Protein AF-A0A3B9BEJ1-F1 (afdb_monomer)

Foldseek 3Di:
DDDDDDDPDPPPVVVVVVVVVVVVVVVVVVVVLVVLLVQLLQLQLQVPVPPVVCSVVSSVVSNCLSVVLVVLVVCCVVCVPPDDPVVNVVSVVSSVVSVVSSVNSNVSSVVVVVVVVVVVVVVVVVVVVVVVVVVVVVVVVVVVVVVVVVVVVVVVVVVVVVVVVVVVVVVVVVVVVVVVVVVVVVVVVVVVVVVVVVVVVVVVVVVVVVVVVVVVVVVVVVVVVVVVVVVVVVVVVVVVVVVVVVVVVVVLVVVVVVVVVVVVVPDDDDDDDDPPVVVVVVSVD

Structure (mmCIF, N/CA/C/O backbone):
data_AF-A0A3B9BEJ1-F1
#
_entry.id   AF-A0A3B9BEJ1-F1
#
loop_
_atom_site.group_PDB
_atom_site.id
_atom_site.type_symbol
_atom_site.label_atom_id
_atom_site.label_alt_id
_atom_site.label_comp_id
_atom_site.label_asym_id
_atom_site.label_entity_id
_atom_site.label_seq_id
_atom_site.pdbx_PDB_ins_code
_atom_site.Cartn_x
_atom_site.Cartn_y
_atom_site.Cartn_z
_atom_site.occupancy
_atom_site.B_iso_or_equiv
_atom_site.auth_seq_id
_atom_site.auth_comp_id
_atom_site.auth_asym_id
_atom_site.auth_atom_id
_atom_site.pdbx_PDB_model_num
ATOM 1 N N . MET A 1 1 ? -35.346 -48.823 94.070 1.00 36.66 1 MET A N 1
ATOM 2 C CA . MET A 1 1 ? -34.184 -49.526 93.478 1.00 36.66 1 MET A CA 1
ATOM 3 C C . MET A 1 1 ? -33.700 -48.660 92.325 1.00 36.66 1 MET A C 1
ATOM 5 O O . MET A 1 1 ? -34.490 -48.422 91.430 1.00 36.66 1 MET A O 1
ATOM 9 N N . GLY A 1 2 ? -32.628 -47.884 92.501 1.00 37.19 2 GLY A N 1
ATOM 10 C CA . GLY A 1 2 ? -31.241 -48.281 92.179 1.00 37.19 2 GLY A CA 1
ATOM 11 C C . GLY A 1 2 ? -30.901 -47.691 90.799 1.00 37.19 2 GLY A C 1
ATOM 12 O O . GLY A 1 2 ? -31.477 -48.135 89.820 1.00 37.19 2 GLY A O 1
ATOM 13 N N . ILE A 1 3 ? -30.345 -46.477 90.710 1.00 42.72 3 ILE A N 1
ATOM 14 C CA . ILE A 1 3 ? -28.910 -46.107 90.659 1.00 42.72 3 ILE A CA 1
ATOM 15 C C . ILE A 1 3 ? -28.113 -46.826 89.554 1.00 42.72 3 ILE A C 1
ATOM 17 O O . ILE A 1 3 ? -28.031 -48.049 89.554 1.00 42.72 3 ILE A O 1
ATOM 21 N N . SER A 1 4 ? -27.406 -45.993 88.771 1.00 41.88 4 SER A N 1
ATOM 22 C CA . SER A 1 4 ? -26.190 -46.273 87.983 1.00 41.88 4 SER A CA 1
ATOM 23 C C . SER A 1 4 ? -26.364 -47.026 86.664 1.00 41.88 4 SER A C 1
ATOM 25 O O . SER A 1 4 ? -27.114 -47.981 86.579 1.00 41.88 4 SER A O 1
ATOM 27 N N . SER A 1 5 ? -25.651 -46.724 85.581 1.00 47.12 5 SER A N 1
ATOM 28 C CA . SER A 1 5 ? -24.617 -45.728 85.257 1.00 47.12 5 SER A CA 1
ATOM 29 C C . SER A 1 5 ? -24.177 -46.016 83.812 1.00 47.12 5 SER A C 1
ATOM 31 O O . SER A 1 5 ? -24.479 -47.089 83.297 1.00 47.12 5 SER A O 1
ATOM 33 N N . CYS A 1 6 ? -23.359 -45.125 83.244 1.00 47.72 6 CYS A N 1
ATOM 34 C CA . CYS A 1 6 ? -22.548 -45.301 82.031 1.00 47.72 6 CYS A CA 1
ATOM 35 C C . CYS A 1 6 ? -23.165 -44.720 80.751 1.00 47.72 6 CYS A C 1
ATOM 37 O O . CYS A 1 6 ? -23.976 -45.367 80.104 1.00 47.72 6 CYS A O 1
ATOM 39 N N . PHE A 1 7 ? -22.751 -43.498 80.390 1.00 45.69 7 PHE A N 1
ATOM 40 C CA . PHE A 1 7 ? -22.209 -43.204 79.053 1.00 45.69 7 PHE A CA 1
ATOM 41 C C . PHE A 1 7 ? -21.628 -41.769 79.003 1.00 45.69 7 PHE A C 1
ATOM 43 O O . PHE A 1 7 ? -22.336 -40.830 78.637 1.00 45.69 7 PHE A O 1
ATOM 50 N N . PRO A 1 8 ? -20.352 -41.549 79.385 1.00 47.78 8 PRO A N 1
ATOM 51 C CA . PRO A 1 8 ? -19.706 -40.237 79.300 1.00 47.78 8 PRO A CA 1
ATOM 52 C C . PRO A 1 8 ? -18.997 -39.974 77.953 1.00 47.78 8 PRO A C 1
ATOM 54 O O . PRO A 1 8 ? -18.261 -39.002 77.849 1.00 47.78 8 PRO A O 1
ATOM 57 N N . GLU A 1 9 ? -19.209 -40.790 76.911 1.00 51.53 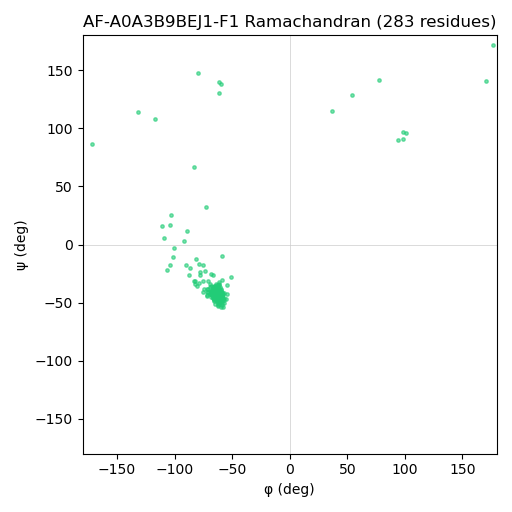9 GLU A N 1
ATOM 58 C CA . GLU A 1 9 ? -18.522 -40.623 75.610 1.00 51.53 9 GLU A CA 1
ATOM 59 C C . GLU A 1 9 ? -19.381 -40.012 74.488 1.00 51.53 9 GLU A C 1
ATOM 61 O O . GLU A 1 9 ? -18.839 -39.465 73.531 1.00 51.53 9 GLU A O 1
ATOM 66 N N . TYR A 1 10 ? -20.715 -40.004 74.599 1.00 47.38 10 TYR A N 1
ATOM 67 C CA . TYR A 1 10 ? -21.587 -39.459 73.538 1.00 47.38 10 TYR A CA 1
ATOM 68 C C . TYR A 1 10 ? -21.746 -37.928 73.560 1.00 47.38 10 TYR A C 1
ATOM 70 O O . TYR A 1 10 ? -22.264 -37.349 72.603 1.00 47.38 10 TYR A O 1
ATOM 78 N N . LEU A 1 11 ? -21.325 -37.256 74.637 1.00 48.69 11 LEU A N 1
ATOM 79 C CA . LEU A 1 11 ? -21.555 -35.817 74.810 1.00 48.69 11 LEU A CA 1
ATOM 80 C C . LEU A 1 11 ? -20.523 -34.952 74.063 1.00 48.69 11 LEU A C 1
ATOM 82 O O . LEU A 1 11 ? -20.867 -33.888 73.556 1.00 48.69 11 LEU A O 1
ATOM 86 N N . ILE A 1 12 ? -19.284 -35.435 73.925 1.00 50.25 12 ILE A N 1
ATOM 87 C CA . ILE A 1 12 ? -18.161 -34.637 73.402 1.00 50.25 12 ILE A CA 1
ATOM 88 C C . ILE A 1 12 ? -18.206 -34.524 71.865 1.00 50.25 12 ILE A C 1
ATOM 90 O O . ILE A 1 12 ? -17.901 -33.472 71.307 1.00 50.25 12 ILE A O 1
ATOM 94 N N . MET A 1 13 ? -18.685 -35.552 71.153 1.00 41.75 13 MET A N 1
ATOM 95 C CA . MET A 1 13 ? -18.841 -35.509 69.686 1.00 41.75 13 MET A CA 1
ATOM 96 C C . MET A 1 13 ? -20.024 -34.639 69.216 1.00 41.75 13 MET A C 1
ATOM 98 O O . MET A 1 13 ? -20.023 -34.152 68.084 1.00 41.75 13 MET A O 1
ATOM 102 N N . LYS A 1 14 ? -21.032 -34.405 70.070 1.00 46.91 14 LYS A N 1
ATOM 103 C CA . LYS A 1 14 ? -22.234 -33.634 69.703 1.00 46.91 14 LYS A CA 1
ATOM 104 C C . LYS A 1 14 ? -22.024 -32.119 69.813 1.00 46.91 14 LYS A C 1
ATOM 106 O O . LYS A 1 14 ? -22.591 -31.376 69.015 1.00 46.91 14 LYS A O 1
ATOM 111 N N . GLU A 1 15 ? -21.177 -31.661 70.736 1.00 51.34 15 GLU A N 1
ATOM 112 C CA . GLU A 1 15 ? -20.804 -30.242 70.845 1.00 51.34 15 GLU A CA 1
ATOM 113 C C . GLU A 1 15 ? -19.903 -29.786 69.690 1.00 51.34 15 GLU A C 1
ATOM 115 O O . GLU A 1 15 ? -20.135 -28.721 69.117 1.00 51.34 15 GLU A O 1
ATOM 120 N N . VAL A 1 16 ? -18.928 -30.602 69.269 1.00 53.53 16 VAL A N 1
ATOM 121 C CA . VAL A 1 16 ? -18.013 -30.235 68.171 1.00 53.53 16 VAL A CA 1
ATOM 122 C C . VAL A 1 16 ? -18.744 -30.173 66.820 1.00 53.53 16 VAL A C 1
ATOM 124 O O . VAL A 1 16 ? -18.543 -29.226 66.058 1.00 53.53 16 VAL A O 1
ATOM 127 N N . GLY A 1 17 ? -19.660 -31.110 66.541 1.00 54.00 17 GLY A N 1
ATOM 128 C CA . GLY A 1 17 ? -20.463 -31.105 65.308 1.00 54.00 17 GLY A CA 1
ATOM 129 C C . GLY A 1 17 ? -21.486 -29.961 65.224 1.00 54.00 17 GLY A C 1
ATOM 130 O O . GLY A 1 17 ? -21.687 -29.386 64.154 1.00 54.00 17 GLY A O 1
ATOM 131 N N . MET A 1 18 ? -22.097 -29.576 66.350 1.00 57.94 18 MET A N 1
ATOM 132 C CA . MET A 1 18 ? -23.098 -28.499 66.407 1.00 57.94 18 MET A CA 1
ATOM 133 C C . MET A 1 18 ? -22.467 -27.100 66.298 1.00 57.94 18 MET A C 1
ATOM 135 O O . MET A 1 18 ? -23.050 -26.197 65.687 1.00 57.94 18 MET A O 1
ATOM 139 N N . ASN A 1 19 ? -21.238 -26.946 66.801 1.00 68.88 19 ASN A N 1
ATOM 140 C CA . ASN A 1 19 ? -20.444 -25.727 66.654 1.00 68.88 19 ASN A CA 1
ATOM 141 C C . ASN A 1 19 ? -19.877 -25.576 65.236 1.00 68.88 19 ASN A C 1
ATOM 143 O O . ASN A 1 19 ? -19.902 -24.473 64.695 1.00 68.88 19 ASN A O 1
ATOM 147 N N . LEU A 1 20 ? -19.440 -26.669 64.596 1.00 78.75 20 LEU A N 1
ATOM 148 C CA . LEU A 1 20 ? -18.936 -26.633 63.220 1.00 78.75 20 LEU A CA 1
ATOM 149 C C . LEU A 1 20 ? -20.040 -26.287 62.209 1.00 78.75 20 LEU A C 1
ATOM 151 O O . LEU A 1 20 ? -19.826 -25.460 61.325 1.00 78.75 20 LEU A O 1
ATOM 155 N N . PHE A 1 21 ? -21.237 -26.860 62.370 1.00 82.44 21 PHE A N 1
ATOM 156 C CA . PHE A 1 21 ? -22.385 -26.544 61.517 1.00 82.44 21 PHE A CA 1
ATOM 157 C C . PHE A 1 21 ? -22.843 -25.087 61.684 1.00 82.44 21 PHE A C 1
ATOM 159 O O . PHE A 1 21 ? -23.031 -24.374 60.697 1.00 82.44 21 PHE A O 1
ATOM 166 N N . SER A 1 22 ? -22.939 -24.607 62.928 1.00 82.50 22 SER A N 1
ATOM 167 C CA . SER A 1 22 ? -23.282 -23.206 63.213 1.00 82.50 22 SER A CA 1
ATOM 168 C C . SER A 1 22 ? -22.217 -22.233 62.686 1.00 82.50 22 SER A C 1
ATOM 170 O O . SER A 1 22 ? -22.556 -21.173 62.159 1.00 82.50 22 SER A O 1
ATOM 172 N N . LEU A 1 23 ? -20.935 -22.610 62.757 1.00 84.94 23 LEU A N 1
ATOM 173 C CA . LEU A 1 23 ? -19.824 -21.841 62.195 1.00 84.94 23 LEU A CA 1
ATOM 174 C C . LEU A 1 23 ? -19.868 -21.817 60.663 1.00 84.94 23 LEU A C 1
ATOM 176 O O . LEU A 1 23 ? -19.679 -20.752 60.084 1.00 84.94 23 LEU A O 1
ATOM 180 N N . MET A 1 24 ? -20.180 -22.935 59.996 1.00 87.50 24 MET A N 1
ATOM 181 C CA . MET A 1 24 ? -20.354 -22.969 58.536 1.00 87.50 24 MET A CA 1
ATOM 182 C C . MET A 1 24 ? -21.518 -22.092 58.070 1.00 87.50 24 MET A C 1
ATOM 184 O O . MET A 1 24 ? -21.379 -21.383 57.071 1.00 87.50 24 MET A O 1
ATOM 188 N N . ILE A 1 25 ? -22.645 -22.094 58.789 1.00 88.25 25 ILE A N 1
ATOM 189 C CA . ILE A 1 25 ? -23.786 -21.219 58.478 1.00 88.25 25 ILE A CA 1
ATOM 190 C C . ILE A 1 25 ? -23.397 -19.751 58.668 1.00 88.25 25 ILE A C 1
ATOM 192 O O . ILE A 1 25 ? -23.641 -18.936 57.779 1.00 88.25 25 ILE A O 1
ATOM 196 N N . GLY A 1 26 ? -22.752 -19.417 59.790 1.00 85.81 26 GLY A N 1
ATOM 197 C CA . GLY A 1 26 ? -22.279 -18.059 60.062 1.00 85.81 26 GLY A CA 1
ATOM 198 C C . GLY A 1 26 ? -21.270 -17.571 59.021 1.00 85.81 26 GLY A C 1
ATOM 199 O O . GLY A 1 26 ? -21.400 -16.459 58.512 1.00 85.81 26 GLY A O 1
ATOM 200 N N . ALA A 1 27 ? -20.312 -18.419 58.641 1.00 88.44 27 ALA A N 1
ATOM 201 C CA . ALA A 1 27 ? -19.325 -18.119 57.610 1.00 88.44 27 ALA A CA 1
ATOM 202 C C . ALA A 1 27 ? -19.971 -17.937 56.228 1.00 88.44 27 ALA A C 1
ATOM 204 O O . ALA A 1 27 ? -19.641 -16.987 55.523 1.00 88.44 27 ALA A O 1
ATOM 205 N N . SER A 1 28 ? -20.935 -18.788 55.862 1.00 90.12 28 SER A N 1
ATOM 206 C CA . SER A 1 28 ? -21.666 -18.676 54.591 1.00 90.12 28 SER A CA 1
ATOM 207 C C . SER A 1 28 ? -22.497 -17.393 54.530 1.00 90.12 28 SER A C 1
ATOM 209 O O . SER A 1 28 ? -22.466 -16.679 53.530 1.00 90.12 28 SER A O 1
ATOM 211 N N . ALA A 1 29 ? -23.193 -17.053 55.619 1.00 89.38 29 ALA A N 1
ATOM 212 C CA . ALA A 1 29 ? -23.962 -15.816 55.719 1.00 89.38 29 ALA A CA 1
ATOM 213 C C . ALA A 1 29 ? -23.058 -14.574 55.650 1.00 89.38 29 ALA A C 1
ATOM 215 O O . ALA A 1 29 ? -23.380 -13.624 54.936 1.00 89.38 29 ALA A O 1
ATOM 216 N N . LEU A 1 30 ? -21.906 -14.594 56.334 1.00 87.88 30 LEU A N 1
ATOM 217 C CA . LEU A 1 30 ? -20.917 -13.517 56.274 1.00 87.88 30 LEU A CA 1
ATOM 218 C C . LEU A 1 30 ? -20.321 -13.375 54.869 1.00 87.88 30 LEU A C 1
ATOM 220 O O . LEU A 1 30 ? -20.127 -12.254 54.410 1.00 87.88 30 LEU A O 1
ATOM 224 N N . PHE A 1 31 ? -20.068 -14.485 54.174 1.00 93.00 31 PHE A N 1
ATOM 225 C CA . PHE A 1 31 ? -19.545 -14.467 52.810 1.00 93.00 31 PHE A CA 1
ATOM 226 C C . PHE A 1 31 ? -20.554 -13.863 51.828 1.00 93.00 31 PHE A C 1
ATOM 228 O O . PHE A 1 31 ? -20.215 -12.935 51.098 1.00 93.00 31 PHE A O 1
ATOM 235 N N . ILE A 1 32 ? -21.815 -14.308 51.870 1.00 91.25 32 ILE A N 1
ATOM 236 C CA . ILE A 1 32 ? -22.893 -13.756 51.031 1.00 91.25 32 ILE A CA 1
ATOM 237 C C . ILE A 1 32 ? -23.091 -12.261 51.324 1.00 91.25 32 ILE A C 1
ATOM 239 O O . ILE A 1 32 ? -23.162 -11.452 50.396 1.00 91.25 32 ILE A O 1
ATOM 243 N N . ALA A 1 33 ? -23.131 -11.877 52.603 1.00 89.94 33 ALA A N 1
ATOM 244 C CA . ALA A 1 33 ? -23.242 -10.478 53.006 1.00 89.94 33 ALA A CA 1
ATOM 245 C C . ALA A 1 33 ? -22.021 -9.651 52.572 1.00 89.94 33 ALA A C 1
ATOM 247 O O . ALA A 1 33 ? -22.182 -8.520 52.123 1.00 89.94 33 ALA A O 1
ATOM 248 N N . GLY A 1 34 ? -20.816 -10.219 52.655 1.00 90.25 34 GLY A N 1
ATOM 249 C CA . GLY A 1 34 ? -19.572 -9.600 52.208 1.00 90.25 34 GLY A CA 1
ATOM 250 C C . GLY A 1 34 ? -19.546 -9.364 50.699 1.00 90.25 34 GLY A C 1
ATOM 251 O O . GLY A 1 34 ? -19.198 -8.269 50.262 1.00 90.25 34 GLY A O 1
ATOM 252 N N . CYS A 1 35 ? -19.990 -10.337 49.897 1.00 91.25 35 CYS A N 1
ATOM 253 C CA . CYS A 1 35 ? -20.154 -10.167 48.452 1.00 91.25 35 CYS A CA 1
ATOM 254 C C . CYS A 1 35 ? -21.177 -9.070 48.127 1.00 91.25 35 CYS A C 1
ATOM 256 O O . CYS A 1 35 ? -20.899 -8.194 47.306 1.00 91.25 35 CYS A O 1
ATOM 258 N N . ALA A 1 36 ? -22.334 -9.074 48.797 1.00 91.69 36 ALA A N 1
ATOM 259 C CA . ALA A 1 36 ? -23.362 -8.051 48.606 1.00 91.69 36 ALA A CA 1
ATOM 260 C C . ALA A 1 36 ? -22.857 -6.648 48.983 1.00 91.69 36 ALA A C 1
ATOM 262 O O . ALA A 1 36 ? -23.061 -5.698 48.228 1.00 91.69 36 ALA A O 1
ATOM 263 N N . ALA A 1 37 ? -22.144 -6.523 50.106 1.00 91.94 37 ALA A N 1
ATOM 264 C CA . ALA A 1 37 ? -21.530 -5.273 50.540 1.00 91.94 37 ALA A CA 1
ATOM 265 C C . ALA A 1 37 ? -20.451 -4.798 49.555 1.00 91.94 37 ALA A C 1
ATOM 267 O O . ALA A 1 37 ? -20.421 -3.620 49.210 1.00 91.94 37 ALA A O 1
ATOM 268 N N . TYR A 1 38 ? -19.604 -5.699 49.045 1.00 92.06 38 TYR A N 1
ATOM 269 C CA . TYR A 1 38 ? -18.575 -5.360 48.059 1.00 92.06 38 TYR A CA 1
ATOM 270 C C . TYR A 1 38 ? -19.181 -4.764 46.784 1.00 92.06 38 TYR A C 1
ATOM 272 O O . TYR A 1 38 ? -18.786 -3.672 46.370 1.00 92.06 38 TYR A O 1
ATOM 280 N N . PHE A 1 39 ? -20.164 -5.446 46.183 1.00 91.44 39 PHE A N 1
ATOM 281 C CA . PHE A 1 39 ? -20.824 -4.967 44.965 1.00 91.44 39 PHE A CA 1
ATOM 282 C C . PHE A 1 39 ? -21.641 -3.697 45.208 1.00 91.44 39 PHE A C 1
ATOM 284 O O . PHE A 1 39 ? -21.618 -2.800 44.371 1.00 91.44 39 PHE A O 1
ATOM 291 N N . SER A 1 40 ? -22.294 -3.583 46.366 1.00 93.44 40 SER A N 1
ATOM 292 C CA . SER A 1 40 ? -23.002 -2.369 46.781 1.00 93.44 40 SER A CA 1
ATOM 293 C C . SER A 1 40 ? -22.070 -1.158 46.870 1.00 93.44 40 SER A C 1
ATOM 295 O O . SER A 1 40 ? -22.300 -0.150 46.202 1.00 93.44 40 SER A O 1
ATOM 297 N N . VAL A 1 41 ? -20.971 -1.268 47.626 1.00 91.44 41 VAL A N 1
ATOM 298 C CA . VAL A 1 41 ? -20.001 -0.178 47.824 1.00 91.44 41 VAL A CA 1
ATOM 299 C C . VAL A 1 41 ? -19.375 0.239 46.496 1.00 91.44 41 VAL A C 1
ATOM 301 O O . VAL A 1 41 ? -19.306 1.431 46.194 1.00 91.44 41 VAL A O 1
ATOM 304 N N . ARG A 1 42 ? -18.962 -0.736 45.674 1.00 89.19 42 ARG A N 1
ATOM 305 C CA . ARG A 1 42 ? -18.459 -0.486 44.314 1.00 89.19 42 ARG A CA 1
ATOM 306 C C . ARG A 1 42 ? -19.503 0.207 43.449 1.00 89.19 42 ARG A C 1
ATOM 308 O O . ARG A 1 42 ? -19.154 1.134 42.731 1.00 89.19 42 ARG A O 1
ATOM 315 N N . GLY A 1 43 ? -20.752 -0.230 43.502 1.00 88.50 43 GLY A N 1
ATOM 316 C CA . GLY A 1 43 ? -21.810 0.317 42.671 1.00 88.50 43 GLY A CA 1
ATOM 317 C C . GLY A 1 43 ? -22.187 1.746 43.027 1.00 88.50 43 GLY A C 1
ATOM 318 O O . GLY A 1 43 ? -22.202 2.584 42.136 1.00 88.50 43 GLY A O 1
ATOM 319 N N . ILE A 1 44 ? -22.350 2.067 44.315 1.00 88.00 44 ILE A N 1
ATOM 320 C CA . ILE A 1 44 ? -22.546 3.455 44.775 1.00 88.00 44 ILE A CA 1
ATOM 321 C C . ILE A 1 44 ? -21.348 4.319 44.358 1.00 88.00 44 ILE A C 1
ATOM 323 O O . ILE A 1 44 ? -21.524 5.420 43.837 1.00 88.00 44 ILE A O 1
ATOM 327 N N . ALA A 1 45 ? -20.126 3.811 44.534 1.00 87.69 45 ALA A N 1
ATOM 328 C CA . ALA A 1 45 ? -18.924 4.520 44.114 1.00 87.69 45 ALA A CA 1
ATOM 329 C C . ALA A 1 45 ? -18.881 4.767 42.599 1.00 87.69 45 ALA A C 1
ATOM 331 O O . ALA A 1 45 ? -18.397 5.811 42.192 1.00 87.69 45 ALA A O 1
ATOM 332 N N . LEU A 1 46 ? -19.403 3.867 41.763 1.00 85.62 46 LEU A N 1
ATOM 333 C CA . LEU A 1 46 ? -19.486 4.079 40.313 1.00 85.62 46 LEU A CA 1
ATOM 334 C C . LEU A 1 46 ? -20.604 5.057 39.933 1.00 85.62 46 LEU A C 1
ATOM 336 O O . LEU A 1 46 ? -20.378 5.928 39.100 1.00 85.62 46 LEU A O 1
ATOM 340 N N . THR A 1 47 ? -21.771 4.976 40.578 1.00 81.62 47 THR A N 1
ATOM 341 C CA . THR A 1 47 ? -22.912 5.865 40.300 1.00 81.62 47 THR A CA 1
ATOM 342 C C . THR A 1 47 ? -22.612 7.325 40.654 1.00 81.62 47 THR A C 1
ATOM 344 O O . THR A 1 47 ? -23.047 8.230 39.949 1.00 81.62 47 THR A O 1
ATOM 347 N N . PHE A 1 48 ? -21.841 7.568 41.718 1.00 76.62 48 PHE A N 1
ATOM 348 C CA . PHE A 1 48 ? -21.459 8.918 42.152 1.00 76.62 48 PHE A CA 1
ATOM 349 C C . PHE A 1 48 ? -20.022 9.321 41.754 1.00 76.62 48 PHE A C 1
ATOM 351 O O . PHE A 1 48 ? -19.654 10.487 41.884 1.00 76.62 48 PHE A O 1
ATOM 358 N N . GLY A 1 49 ? -19.198 8.382 41.276 1.00 61.91 49 GLY A N 1
ATOM 359 C CA . GLY A 1 49 ? -17.754 8.542 41.048 1.00 61.91 49 GLY A CA 1
ATOM 360 C C . GLY A 1 49 ? -17.330 8.744 39.597 1.00 61.91 49 GLY A C 1
ATOM 361 O O . GLY A 1 49 ? -16.171 8.502 39.269 1.00 61.91 49 GLY A O 1
ATOM 362 N N . ALA A 1 50 ? -18.209 9.266 38.737 1.00 56.72 50 ALA A N 1
ATOM 363 C CA 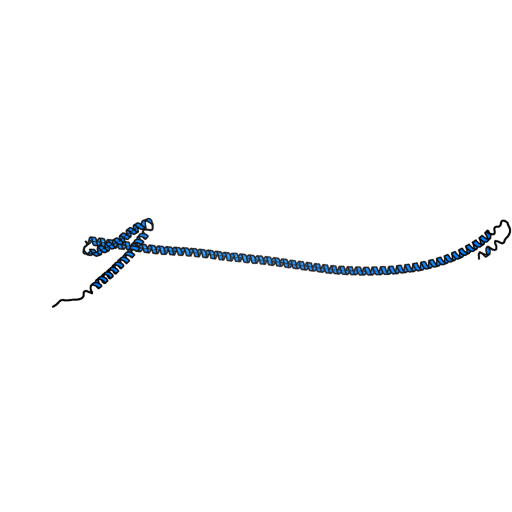. ALA A 1 50 ? -17.799 9.804 37.433 1.00 56.72 50 ALA A CA 1
ATOM 364 C C . ALA A 1 50 ? -16.765 10.956 37.553 1.00 56.72 50 ALA A C 1
ATOM 366 O O . ALA A 1 50 ? -16.163 11.360 36.561 1.00 56.72 50 ALA A O 1
ATOM 367 N N . VAL A 1 51 ? -16.516 11.459 38.771 1.00 55.69 51 VAL A N 1
ATOM 368 C CA . VAL A 1 51 ? -15.451 12.412 39.104 1.00 55.69 51 VAL A CA 1
ATOM 369 C C . VAL A 1 51 ? -14.490 11.746 40.094 1.00 55.69 51 VAL A C 1
ATOM 371 O O . VAL A 1 51 ? -14.816 11.551 41.266 1.00 55.69 51 VAL A O 1
ATOM 374 N N . SER A 1 52 ? -13.292 11.397 39.620 1.00 59.97 52 SER A N 1
ATOM 375 C CA . SER A 1 52 ? -12.299 10.563 40.320 1.00 59.97 52 SER A CA 1
ATOM 376 C C . SER A 1 52 ? -11.972 11.000 41.756 1.00 59.97 52 SER A C 1
ATOM 378 O O . SER A 1 52 ? -11.655 10.152 42.591 1.00 59.97 52 SER A O 1
ATOM 380 N N . SER A 1 53 ? -12.098 12.292 42.072 1.00 68.56 53 SER A N 1
ATOM 381 C CA . SER A 1 53 ? -11.726 12.878 43.366 1.00 68.56 53 SER A CA 1
ATOM 382 C C . SER A 1 53 ? -12.603 12.462 44.555 1.00 68.56 53 SER A C 1
ATOM 384 O O . SER A 1 53 ? -12.122 12.480 45.685 1.00 68.56 53 SER A O 1
ATOM 386 N N . PHE A 1 54 ? -13.865 12.067 44.343 1.00 74.75 54 PHE A N 1
ATOM 387 C CA . PHE A 1 54 ? -14.796 11.761 45.448 1.00 74.75 54 PHE A CA 1
ATOM 388 C C . PHE A 1 54 ? -14.959 10.264 45.740 1.00 74.75 54 PHE A C 1
ATOM 390 O O . PHE A 1 54 ? -15.607 9.887 46.715 1.00 74.75 54 PHE A O 1
ATOM 397 N N . THR A 1 55 ? -14.319 9.402 44.949 1.00 80.88 55 THR A N 1
ATOM 398 C CA . THR A 1 55 ? -14.464 7.942 45.041 1.00 80.88 55 THR A CA 1
ATOM 399 C C . THR A 1 55 ? -14.067 7.392 46.415 1.00 80.88 55 THR A C 1
ATOM 401 O O . THR A 1 55 ? -14.782 6.574 46.989 1.00 80.88 55 THR A O 1
ATOM 404 N N . ILE A 1 56 ? -12.945 7.859 46.976 1.00 84.31 56 ILE A N 1
ATOM 405 C CA . ILE A 1 56 ? -12.411 7.354 48.253 1.00 84.31 56 ILE A CA 1
ATOM 406 C C . ILE A 1 56 ? -13.365 7.668 49.426 1.00 84.31 56 ILE A C 1
ATOM 408 O O . ILE A 1 56 ? -13.744 6.728 50.130 1.00 84.31 56 ILE A O 1
ATOM 412 N N . PRO A 1 57 ? -13.821 8.925 49.628 1.00 87.38 57 PRO A N 1
ATOM 413 C CA . PRO A 1 57 ? -14.827 9.239 50.645 1.00 87.38 57 PRO A CA 1
ATOM 414 C C . PRO A 1 57 ? -16.111 8.412 50.529 1.00 87.38 57 PRO A C 1
ATOM 416 O O . PRO A 1 57 ? -16.624 7.934 51.539 1.00 87.38 57 PRO A O 1
ATOM 419 N N . ILE A 1 58 ? -16.614 8.209 49.307 1.00 87.38 58 ILE A N 1
ATOM 420 C CA . ILE A 1 58 ? -17.862 7.470 49.068 1.00 87.38 58 ILE A CA 1
ATOM 421 C C . ILE A 1 58 ? -17.704 5.999 49.458 1.00 87.38 58 ILE A C 1
ATOM 423 O O . ILE A 1 58 ? -18.591 5.441 50.100 1.00 87.38 58 ILE A O 1
ATOM 427 N N . ILE A 1 59 ? -16.562 5.381 49.141 1.00 88.81 59 ILE A N 1
ATOM 428 C CA . ILE A 1 59 ? -16.262 3.998 49.535 1.00 88.81 59 ILE A CA 1
ATOM 429 C C . ILE A 1 59 ? -16.202 3.866 51.062 1.00 88.81 59 ILE A C 1
ATOM 431 O O . ILE A 1 59 ? -16.783 2.937 51.628 1.00 88.81 59 ILE A O 1
ATOM 435 N N . ILE A 1 60 ? -15.535 4.800 51.748 1.00 90.50 60 ILE A N 1
ATOM 436 C CA . ILE A 1 60 ? -15.440 4.795 53.217 1.00 90.50 60 ILE A CA 1
ATOM 437 C C . ILE A 1 60 ? -16.832 4.969 53.842 1.00 90.50 60 ILE A C 1
ATOM 439 O O . ILE A 1 60 ? -17.211 4.215 54.737 1.00 90.50 60 ILE A O 1
ATOM 443 N N . MET A 1 61 ? -17.638 5.900 53.330 1.00 91.00 61 MET A N 1
ATOM 444 C CA . MET A 1 61 ? -19.010 6.098 53.796 1.00 91.00 61 MET A CA 1
ATOM 445 C C . MET A 1 61 ? -19.870 4.848 53.562 1.00 91.00 61 MET A C 1
ATOM 447 O O . MET A 1 61 ? -20.472 4.333 54.503 1.00 91.00 61 MET A O 1
ATOM 451 N N . ALA A 1 62 ? -19.907 4.322 52.338 1.00 90.19 62 ALA A N 1
ATOM 452 C CA . ALA A 1 62 ? -20.737 3.174 51.987 1.00 90.19 62 ALA A CA 1
ATOM 453 C C . ALA A 1 62 ? -20.324 1.907 52.755 1.00 90.19 62 ALA A C 1
ATOM 455 O O . ALA A 1 62 ? -21.186 1.181 53.245 1.00 90.19 62 ALA A O 1
ATOM 456 N N . SER A 1 63 ? -19.021 1.673 52.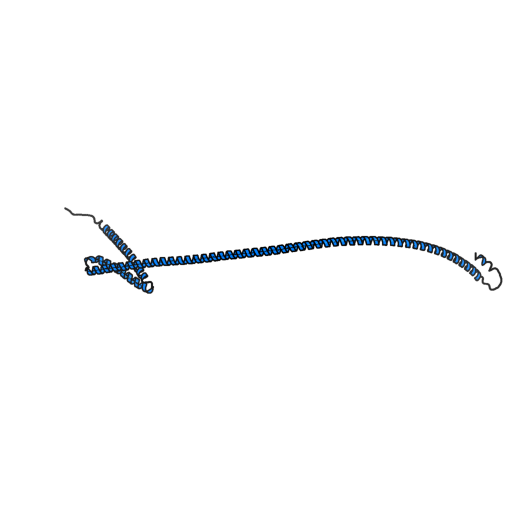947 1.00 91.56 63 SER A N 1
ATOM 457 C CA . SER A 1 63 ? -18.539 0.549 53.763 1.00 91.56 63 SER A CA 1
ATOM 458 C C . SER A 1 63 ? -18.993 0.655 55.223 1.00 91.56 63 SER A C 1
ATOM 460 O O . SER A 1 63 ? -19.403 -0.349 55.807 1.00 91.56 63 SER A O 1
ATOM 462 N N . SER A 1 64 ? -19.019 1.867 55.793 1.00 92.50 64 SER A N 1
ATOM 463 C CA . SER A 1 64 ? -19.548 2.093 57.145 1.00 92.50 64 SER A CA 1
ATOM 464 C C . SER A 1 64 ? -21.057 1.823 57.243 1.00 92.50 64 SER A C 1
ATOM 466 O O . SER A 1 64 ? -21.511 1.263 58.241 1.00 92.50 64 SER A O 1
ATOM 468 N N . LEU A 1 65 ? -21.830 2.136 56.193 1.00 91.00 65 LEU A N 1
ATOM 469 C CA . LEU A 1 65 ? -23.271 1.867 56.133 1.00 91.00 65 LEU A CA 1
ATOM 470 C C . LEU A 1 65 ? -23.571 0.364 56.032 1.00 91.00 65 LEU A C 1
ATOM 472 O O . LEU A 1 65 ? -24.448 -0.140 56.737 1.00 91.00 65 LEU A O 1
ATOM 476 N N . GLU A 1 66 ? -22.814 -0.370 55.211 1.00 93.06 66 GLU A N 1
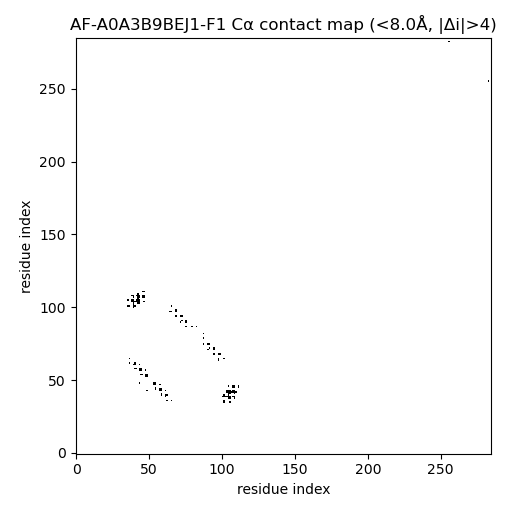ATOM 477 C CA . GLU A 1 66 ? -22.937 -1.828 55.091 1.00 93.06 66 GLU A CA 1
ATOM 478 C C . GLU A 1 66 ? -22.567 -2.540 56.401 1.00 93.06 66 GLU A C 1
ATOM 480 O O . GLU A 1 66 ? -23.288 -3.432 56.856 1.00 93.06 66 GLU A O 1
ATOM 485 N N . PHE A 1 67 ? -21.486 -2.107 57.055 1.00 91.56 67 PHE A N 1
ATOM 486 C CA . PHE A 1 67 ? -21.068 -2.654 58.345 1.00 91.56 67 PHE A CA 1
ATOM 487 C C . PHE A 1 67 ? -22.064 -2.313 59.465 1.00 91.56 67 PHE A C 1
ATOM 489 O O . PHE A 1 67 ? -22.463 -3.185 60.243 1.00 91.56 67 PHE A O 1
ATOM 496 N N . GLY A 1 68 ? -22.540 -1.065 59.504 1.00 91.44 68 GLY A N 1
ATOM 497 C CA . GLY A 1 68 ? -23.545 -0.599 60.458 1.00 91.44 68 GLY A CA 1
ATOM 498 C C . GLY A 1 68 ? -24.863 -1.366 60.349 1.00 91.44 68 GLY A C 1
ATOM 499 O O . GLY A 1 68 ? -25.446 -1.726 61.372 1.00 91.44 68 GLY A O 1
ATOM 500 N N . LYS A 1 69 ? -25.296 -1.711 59.128 1.00 93.19 69 LYS A N 1
ATOM 501 C CA . LYS A 1 69 ? -26.477 -2.555 58.884 1.00 93.19 69 LYS A CA 1
ATOM 502 C C . LYS A 1 69 ? -26.346 -3.932 59.540 1.00 93.19 69 LYS A C 1
ATOM 504 O O . LYS A 1 69 ? -27.297 -4.386 60.173 1.00 93.19 69 LYS A O 1
ATOM 509 N N . LEU A 1 70 ? -25.190 -4.591 59.417 1.00 90.94 70 LEU A N 1
ATOM 510 C CA . LEU A 1 70 ? -24.958 -5.919 60.005 1.00 90.94 70 LEU A CA 1
ATOM 511 C C . LEU A 1 70 ? -24.955 -5.875 61.536 1.00 90.94 70 LEU A C 1
ATOM 513 O O . LEU A 1 70 ? -25.554 -6.742 62.178 1.00 90.94 70 LEU A O 1
ATOM 517 N N . ILE A 1 71 ? -24.339 -4.845 62.125 1.00 91.31 71 ILE A N 1
ATOM 518 C CA . ILE A 1 71 ? -24.355 -4.634 63.579 1.00 91.31 71 ILE A CA 1
ATOM 519 C C . ILE A 1 71 ? -25.779 -4.350 64.062 1.00 91.31 71 ILE A C 1
ATOM 521 O O . ILE A 1 71 ? -26.227 -4.966 65.028 1.00 91.31 71 ILE A O 1
ATOM 525 N N . ALA A 1 72 ? -26.512 -3.466 63.379 1.00 90.75 72 ALA A N 1
ATOM 526 C CA . ALA A 1 72 ? -27.888 -3.127 63.727 1.00 90.75 72 ALA A CA 1
ATOM 527 C C . ALA A 1 72 ? -28.819 -4.345 63.621 1.00 90.75 72 ALA A C 1
ATOM 529 O O . ALA A 1 72 ? -29.604 -4.594 64.535 1.00 90.75 72 ALA A O 1
ATOM 530 N N . ALA A 1 73 ? -28.686 -5.148 62.561 1.00 90.06 73 ALA A N 1
ATOM 531 C CA . ALA A 1 73 ? -29.435 -6.392 62.392 1.00 90.06 73 ALA A CA 1
ATOM 532 C C . ALA A 1 73 ? -29.111 -7.410 63.499 1.00 90.06 73 ALA A C 1
ATOM 534 O O . ALA A 1 73 ? -30.020 -7.997 64.089 1.00 90.06 73 ALA A O 1
ATOM 535 N N . SER A 1 74 ? -27.830 -7.566 63.844 1.00 89.19 74 SER A N 1
ATOM 536 C CA . SER A 1 74 ? -27.384 -8.465 64.918 1.00 89.19 74 SER A CA 1
ATOM 537 C C . SER A 1 74 ? -27.881 -8.014 66.296 1.00 89.19 74 SER A C 1
ATOM 539 O O . SER A 1 74 ? -28.346 -8.830 67.095 1.00 89.19 74 SER A O 1
ATOM 541 N N . PHE A 1 75 ? -27.838 -6.707 66.575 1.00 88.25 75 PHE A N 1
ATOM 542 C CA . PHE A 1 75 ? -28.357 -6.118 67.811 1.00 88.25 75 PHE A CA 1
ATOM 543 C C . PHE A 1 75 ? -29.873 -6.307 67.933 1.00 88.25 75 PHE A C 1
ATOM 545 O O . PHE A 1 75 ? -30.366 -6.710 68.989 1.00 88.25 75 PHE A O 1
ATOM 552 N N . LEU A 1 76 ? -30.604 -6.056 66.843 1.00 88.00 76 LEU A N 1
ATOM 553 C CA . LEU A 1 76 ? -32.055 -6.204 66.782 1.00 88.00 76 LEU A CA 1
ATOM 554 C C . LEU A 1 76 ? -32.481 -7.664 66.991 1.00 88.00 76 LEU A C 1
ATOM 556 O O . LEU A 1 76 ? -33.440 -7.913 67.718 1.00 88.00 76 LEU A O 1
ATOM 560 N N . TYR A 1 77 ? -31.736 -8.619 66.422 1.00 86.62 77 TYR A N 1
ATOM 561 C CA . TYR A 1 77 ? -31.959 -10.051 66.629 1.00 86.62 77 TYR A CA 1
ATOM 562 C C . TYR A 1 77 ? -31.746 -10.461 68.093 1.00 86.62 77 TYR A C 1
ATOM 564 O O . TYR A 1 77 ? -32.594 -11.139 68.673 1.00 86.62 77 TYR A O 1
ATOM 572 N N . ARG A 1 78 ? -30.654 -10.007 68.730 1.00 86.38 78 ARG A N 1
ATOM 573 C CA . ARG A 1 78 ? -30.321 -10.402 70.112 1.00 86.38 78 ARG A CA 1
ATOM 574 C C . ARG A 1 78 ? -31.240 -9.778 71.165 1.00 86.38 78 ARG A C 1
ATOM 576 O O . ARG A 1 78 ? -31.591 -10.447 72.131 1.00 86.38 78 ARG A O 1
ATOM 583 N N . ASN A 1 79 ? -31.644 -8.519 70.987 1.00 85.44 79 ASN A N 1
ATOM 584 C CA . ASN A 1 79 ? -32.413 -7.761 71.986 1.00 85.44 79 ASN A CA 1
ATOM 585 C C . ASN A 1 79 ? -33.908 -7.618 71.650 1.00 85.44 79 ASN A C 1
ATOM 587 O O . ASN A 1 79 ? -34.607 -6.792 72.239 1.00 85.44 79 ASN A O 1
ATOM 591 N N . TRP A 1 80 ? -34.430 -8.443 70.739 1.00 81.56 80 TRP A N 1
ATOM 592 C CA . TRP A 1 80 ? -35.805 -8.356 70.231 1.00 81.56 80 TRP A CA 1
ATOM 593 C C . TRP A 1 80 ? -36.898 -8.375 71.312 1.00 81.56 80 TRP A C 1
ATOM 595 O O . TRP A 1 80 ? -37.938 -7.730 71.160 1.00 81.56 80 TRP A O 1
ATOM 605 N N . ARG A 1 81 ? -36.670 -9.131 72.395 1.00 77.00 81 ARG A N 1
ATOM 606 C CA . ARG A 1 81 ? -37.599 -9.299 73.529 1.00 77.00 81 ARG A CA 1
ATOM 607 C C . ARG A 1 81 ? -37.390 -8.270 74.648 1.00 77.00 81 ARG A C 1
ATOM 609 O O . ARG A 1 81 ? -38.284 -8.108 75.468 1.00 77.00 81 ARG A O 1
ATOM 616 N N . THR A 1 82 ? -36.240 -7.596 74.677 1.00 78.62 82 THR A N 1
ATOM 617 C CA . THR A 1 82 ? -35.808 -6.733 75.794 1.00 78.62 82 THR A CA 1
ATOM 618 C C . THR A 1 82 ? -35.900 -5.241 75.450 1.00 78.62 82 THR A C 1
ATOM 620 O O . THR A 1 82 ? -35.993 -4.405 76.344 1.00 78.62 82 THR A O 1
ATOM 623 N N . CYS A 1 83 ? -35.891 -4.876 74.164 1.00 77.06 83 CYS A N 1
ATOM 624 C CA . CYS A 1 83 ? -35.981 -3.483 73.719 1.00 77.06 83 CYS A CA 1
ATOM 625 C C . CYS A 1 83 ? -37.414 -2.921 73.725 1.00 77.06 83 CYS A C 1
ATOM 627 O O . CYS A 1 83 ? -38.378 -3.612 73.397 1.00 77.06 83 CYS A O 1
ATOM 629 N N . HIS A 1 84 ? -37.529 -1.614 73.994 1.00 82.25 84 HIS A N 1
ATOM 630 C CA . HIS A 1 84 ? -38.783 -0.863 73.894 1.00 82.25 84 HIS A CA 1
ATOM 631 C C . HIS A 1 84 ? -39.328 -0.877 72.444 1.00 82.25 84 HIS A C 1
ATOM 633 O O . HIS A 1 84 ? -38.543 -0.736 71.496 1.00 82.25 84 HIS A O 1
ATOM 639 N N . PRO A 1 85 ? -40.653 -1.011 72.229 1.00 82.12 85 PRO A N 1
ATOM 640 C CA . PRO A 1 85 ? -41.247 -1.178 70.895 1.00 82.12 85 PRO A CA 1
ATOM 641 C C . PRO A 1 85 ? -40.950 -0.031 69.911 1.00 82.12 85 PRO A C 1
ATOM 643 O O . PRO A 1 85 ? -40.825 -0.270 68.708 1.00 82.12 85 PRO A O 1
ATOM 646 N N . THR A 1 86 ? -40.770 1.200 70.398 1.00 85.81 86 THR A N 1
ATOM 647 C CA . THR A 1 86 ? -40.388 2.359 69.563 1.00 85.81 86 THR A CA 1
ATOM 648 C C . THR A 1 86 ? -38.963 2.248 69.013 1.00 85.81 86 THR A C 1
ATOM 650 O O . THR A 1 86 ? -38.715 2.543 67.848 1.00 85.81 86 THR A O 1
ATOM 653 N N . LEU A 1 87 ? -38.017 1.758 69.818 1.00 85.06 87 LEU A N 1
ATOM 654 C CA . LEU A 1 87 ? -36.631 1.573 69.387 1.00 85.06 87 LEU A CA 1
ATOM 655 C C . LEU A 1 87 ? -36.515 0.420 68.382 1.00 85.06 87 LEU A C 1
ATOM 657 O O . LEU A 1 87 ? -35.784 0.511 67.396 1.00 85.06 87 LEU A O 1
ATOM 661 N N . ARG A 1 88 ? -37.285 -0.653 68.601 1.00 85.94 88 ARG A N 1
ATOM 662 C CA . ARG A 1 88 ? -37.353 -1.812 67.701 1.00 85.94 88 ARG A CA 1
ATOM 663 C C . ARG A 1 88 ? -37.879 -1.438 66.314 1.00 85.94 88 ARG A C 1
ATOM 665 O O . ARG A 1 88 ? -37.324 -1.891 65.316 1.00 85.94 88 ARG A O 1
ATOM 672 N N . THR A 1 89 ? -38.931 -0.626 66.245 1.00 87.94 89 THR A N 1
ATOM 673 C CA . THR A 1 89 ? -39.506 -0.171 64.968 1.00 87.94 89 THR A CA 1
ATOM 674 C C . THR A 1 89 ? -38.552 0.754 64.218 1.00 87.94 89 THR A C 1
ATOM 676 O O . THR A 1 89 ? -38.328 0.536 63.029 1.00 87.94 89 THR A O 1
ATOM 679 N N . TYR A 1 90 ? -37.906 1.699 64.910 1.00 92.25 90 TYR A N 1
ATOM 680 C CA . TYR A 1 90 ? -36.890 2.572 64.313 1.00 92.25 90 TYR A CA 1
ATOM 681 C C . TYR A 1 90 ? -35.705 1.786 63.725 1.00 92.25 90 TYR A C 1
ATOM 683 O O . TYR A 1 90 ? -35.365 1.968 62.558 1.00 92.25 90 TYR A O 1
ATOM 691 N N . LEU A 1 91 ? -35.113 0.864 64.496 1.00 88.81 91 LEU A N 1
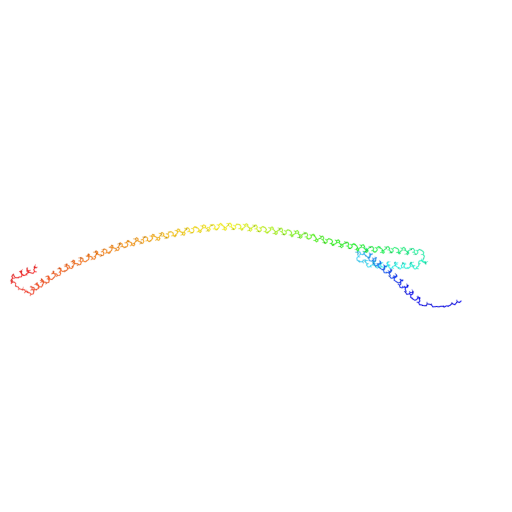ATOM 692 C CA . LEU A 1 91 ? -33.995 0.029 64.034 1.00 88.81 91 LEU A CA 1
ATOM 693 C C . LEU A 1 91 ? -34.392 -0.883 62.870 1.00 88.81 91 LEU A C 1
ATOM 695 O O . LEU A 1 91 ? -33.633 -1.016 61.914 1.00 88.81 91 LEU A O 1
ATOM 699 N N . SER A 1 92 ? -35.582 -1.486 62.923 1.00 90.00 92 SER A N 1
ATOM 700 C CA . SER A 1 92 ? -36.087 -2.313 61.824 1.00 90.00 92 SER A CA 1
ATOM 701 C C . SER A 1 92 ? -36.249 -1.493 60.545 1.00 90.00 92 SER A C 1
ATOM 703 O O . SER A 1 92 ? -35.832 -1.940 59.481 1.00 90.00 92 SER A O 1
ATOM 705 N N . LEU A 1 93 ? -36.819 -0.289 60.640 1.00 93.44 93 LEU A N 1
ATOM 706 C CA . LEU A 1 93 ? -36.999 0.597 59.493 1.00 93.44 93 LEU A CA 1
ATOM 707 C C . LEU A 1 93 ? -35.650 1.080 58.938 1.00 93.44 93 LEU A C 1
ATOM 709 O O . LEU A 1 93 ? -35.454 1.066 57.726 1.00 93.44 93 LEU A O 1
ATOM 713 N N . ALA A 1 94 ? -34.690 1.413 59.805 1.00 91.75 94 ALA A N 1
ATOM 714 C CA . ALA A 1 94 ? -33.334 1.781 59.402 1.00 91.75 94 ALA A CA 1
ATOM 715 C C . ALA A 1 94 ? -32.610 0.639 58.665 1.00 91.75 94 ALA A C 1
ATOM 717 O O . ALA A 1 94 ? -31.998 0.872 57.625 1.00 91.75 94 ALA A O 1
ATOM 718 N N . VAL A 1 95 ? -32.715 -0.604 59.151 1.00 92.75 95 VAL A N 1
ATOM 719 C CA . VAL A 1 95 ? -32.138 -1.778 58.474 1.00 92.75 95 VAL A CA 1
ATOM 720 C C . VAL A 1 95 ? -32.791 -1.997 57.106 1.00 92.75 95 VAL A C 1
ATOM 722 O O . VAL A 1 95 ? -32.077 -2.230 56.134 1.00 92.75 95 VAL A O 1
ATOM 725 N N . VAL A 1 96 ? -34.118 -1.871 56.999 1.00 93.75 96 VAL A N 1
ATOM 726 C CA . VAL A 1 96 ? -34.836 -1.984 55.714 1.00 93.75 96 VAL A CA 1
ATOM 727 C C . VAL A 1 96 ? -34.392 -0.901 54.727 1.00 93.75 96 VAL A C 1
ATOM 729 O O . VAL A 1 96 ? -34.116 -1.210 53.569 1.00 93.75 96 VAL A O 1
ATOM 732 N N . LEU A 1 97 ? -34.246 0.348 55.177 1.00 93.81 97 LEU A N 1
ATOM 733 C CA . LEU A 1 97 ? -33.726 1.435 54.343 1.00 93.81 97 LEU A CA 1
ATOM 734 C C . LEU A 1 97 ? -32.289 1.164 53.878 1.00 93.81 97 LEU A C 1
ATOM 736 O O . LEU A 1 97 ? -31.986 1.336 52.698 1.00 93.81 97 LEU A O 1
ATOM 740 N N . LEU A 1 98 ? -31.419 0.681 54.771 1.00 91.81 98 LEU A N 1
ATOM 741 C CA . LEU A 1 98 ? -30.045 0.311 54.424 1.00 91.81 98 LEU A CA 1
ATOM 742 C C . LEU A 1 98 ? -30.002 -0.838 53.405 1.00 91.81 98 LEU A C 1
ATOM 744 O O . LEU A 1 98 ? -29.182 -0.795 52.497 1.00 91.81 98 LEU A O 1
ATOM 748 N N . ILE A 1 99 ? -30.905 -1.824 53.487 1.00 93.31 99 ILE A N 1
ATOM 749 C CA . ILE A 1 99 ? -31.048 -2.877 52.461 1.00 93.31 99 ILE A CA 1
ATOM 750 C C . ILE A 1 99 ? -31.448 -2.275 51.103 1.00 93.31 99 ILE A C 1
ATOM 752 O O . ILE A 1 99 ? -30.936 -2.706 50.065 1.00 93.31 99 ILE A O 1
ATOM 756 N N . GLY A 1 100 ? -32.322 -1.264 51.097 1.00 91.81 100 GLY A N 1
ATOM 757 C CA . GLY A 1 100 ? -32.684 -0.519 49.888 1.00 91.81 100 GLY A CA 1
ATOM 758 C C . GLY A 1 100 ? -31.478 0.175 49.248 1.00 91.81 100 GLY A C 1
ATOM 759 O O . GLY A 1 100 ? -31.252 0.027 48.048 1.00 91.81 100 GLY A O 1
ATOM 760 N N . ILE A 1 101 ? -30.651 0.846 50.057 1.00 90.38 101 ILE A N 1
ATOM 761 C CA . ILE A 1 101 ? -29.401 1.480 49.603 1.00 90.38 101 ILE A CA 1
ATOM 762 C C . ILE A 1 101 ? -28.429 0.432 49.038 1.00 90.38 101 ILE A C 1
ATOM 764 O O . ILE A 1 101 ? -27.882 0.634 47.955 1.00 90.38 101 ILE A O 1
ATOM 768 N N . THR A 1 102 ? -28.269 -0.716 49.704 1.00 92.06 102 THR A N 1
ATOM 769 C CA . THR A 1 102 ? -27.431 -1.823 49.211 1.00 92.06 102 THR A CA 1
ATOM 770 C C . THR A 1 102 ? -27.894 -2.339 47.850 1.00 92.06 102 THR A C 1
ATOM 772 O O . THR A 1 102 ? -27.083 -2.590 46.961 1.00 92.06 102 THR A O 1
ATOM 775 N N . SER A 1 103 ? -29.209 -2.474 47.672 1.00 91.62 103 SER A N 1
ATOM 776 C CA . SER A 1 103 ? -29.808 -2.945 46.418 1.00 91.62 103 SER A CA 1
ATOM 777 C C . SER A 1 103 ? -29.590 -1.941 45.285 1.00 91.62 103 SER A C 1
ATOM 779 O O . SER A 1 103 ? -29.213 -2.335 44.182 1.00 91.62 103 SER A O 1
ATOM 781 N N . ALA A 1 104 ? -29.758 -0.643 45.571 1.00 90.06 104 ALA A N 1
ATOM 782 C CA . ALA A 1 104 ? -29.448 0.430 44.628 1.00 90.06 104 ALA A CA 1
ATOM 783 C C . ALA A 1 104 ? -27.960 0.437 44.244 1.00 90.06 104 ALA A C 1
ATOM 785 O O . ALA A 1 104 ? -27.634 0.601 43.070 1.00 90.06 104 ALA A O 1
ATOM 786 N N . GLY A 1 105 ? -27.064 0.178 45.203 1.00 90.50 105 GLY A N 1
ATOM 787 C CA . GLY A 1 105 ? -25.641 -0.018 44.939 1.00 90.50 105 GLY A CA 1
ATOM 788 C C . GLY A 1 105 ? -25.389 -1.165 43.962 1.00 90.50 105 GLY A C 1
ATOM 789 O O . GLY A 1 105 ? -24.784 -0.959 42.916 1.00 90.50 105 GLY A O 1
ATOM 790 N N . ILE A 1 106 ? -25.914 -2.362 44.237 1.00 92.56 106 ILE A N 1
ATOM 791 C CA . ILE A 1 106 ? -25.738 -3.528 43.350 1.00 92.56 106 ILE A CA 1
ATOM 792 C C . ILE A 1 106 ? -26.277 -3.244 41.937 1.00 92.56 106 ILE A C 1
ATOM 794 O O . ILE A 1 106 ? -25.612 -3.563 40.949 1.00 92.56 106 ILE A O 1
ATOM 798 N N . TYR A 1 107 ? -27.445 -2.604 41.828 1.00 91.44 107 TYR A N 1
ATOM 799 C CA . TYR A 1 107 ? -28.012 -2.198 40.541 1.00 91.44 107 TYR A CA 1
ATOM 800 C C . TYR A 1 107 ? -27.101 -1.215 39.791 1.00 91.44 107 TYR A C 1
ATOM 802 O O . TYR A 1 107 ? -26.842 -1.410 38.605 1.00 91.44 107 TYR A O 1
ATOM 810 N N . GLY A 1 108 ? -26.563 -0.207 40.485 1.00 87.88 108 GLY A N 1
ATOM 811 C CA . GLY A 1 108 ? -25.628 0.761 39.908 1.00 87.88 108 GLY A CA 1
ATOM 812 C C . GLY A 1 108 ? -24.367 0.102 39.344 1.00 87.88 108 GLY A C 1
ATOM 813 O O . GLY A 1 108 ? -23.945 0.431 38.237 1.00 87.88 108 GLY A O 1
ATOM 814 N N . TYR A 1 109 ? -23.807 -0.887 40.053 1.00 90.00 109 TYR A N 1
ATOM 815 C CA . TYR A 1 109 ? -22.658 -1.660 39.569 1.00 90.00 109 TYR A CA 1
ATOM 816 C C . TYR A 1 109 ? -22.980 -2.429 38.279 1.00 90.00 109 TYR A C 1
ATOM 818 O O . TYR A 1 109 ? -22.237 -2.338 37.300 1.00 90.00 109 TYR A O 1
ATOM 826 N N . LEU A 1 110 ? -24.091 -3.174 38.271 1.00 89.12 110 LEU A N 1
ATOM 827 C CA . LEU A 1 110 ? -24.490 -3.983 37.118 1.00 89.12 110 LEU A CA 1
ATOM 828 C C . LEU A 1 110 ? -24.832 -3.111 35.907 1.00 89.12 110 LEU A C 1
ATOM 830 O O . LEU A 1 110 ? -24.355 -3.395 34.811 1.00 89.12 110 LEU A O 1
ATOM 834 N N . SER A 1 111 ? -25.596 -2.033 36.097 1.00 87.38 111 SER A N 1
ATOM 835 C CA . SER A 1 111 ? -25.980 -1.115 35.017 1.00 87.38 111 SER A CA 1
ATOM 836 C C . SER A 1 111 ? -24.757 -0.505 34.330 1.00 87.38 111 SER A C 1
ATOM 838 O O . SER A 1 111 ? -24.680 -0.509 33.103 1.00 87.38 111 SER A O 1
ATOM 840 N N . GLN A 1 112 ? -23.764 -0.061 35.108 1.00 86.75 112 GLN A N 1
ATOM 841 C CA . GLN A 1 112 ? -22.525 0.494 34.562 1.00 86.75 112 GLN A CA 1
ATOM 842 C C . GLN A 1 112 ? -21.731 -0.552 33.765 1.00 86.75 112 GLN A C 1
ATOM 844 O O . GLN A 1 112 ? -21.211 -0.255 32.690 1.00 86.75 112 GLN A O 1
ATOM 849 N N . ALA A 1 113 ? -21.640 -1.787 34.271 1.00 83.50 113 ALA A N 1
ATOM 850 C CA . ALA A 1 113 ? -20.956 -2.877 33.576 1.00 83.50 113 ALA A CA 1
ATOM 851 C C . ALA A 1 113 ? -21.654 -3.244 32.251 1.00 83.50 113 ALA A C 1
ATOM 853 O O . ALA A 1 113 ? -20.984 -3.506 31.245 1.00 83.50 113 ALA A O 1
ATOM 854 N N . PHE A 1 114 ? -22.990 -3.208 32.223 1.00 85.25 114 PHE A N 1
ATOM 855 C CA . PHE A 1 114 ? -23.769 -3.401 31.000 1.00 85.25 114 PHE A CA 1
ATOM 856 C C . PHE A 1 114 ? -23.552 -2.266 29.993 1.00 85.25 114 PHE A C 1
ATOM 858 O O . PHE A 1 114 ? -23.273 -2.549 28.829 1.00 85.25 114 PHE A O 1
ATOM 865 N N . GLU A 1 115 ? -23.597 -1.000 30.413 1.00 84.12 115 GLU A N 1
ATOM 866 C CA . GLU A 1 115 ? -23.322 0.143 29.527 1.00 84.12 115 GLU A CA 1
ATOM 867 C C . GLU A 1 115 ? -21.893 0.130 28.974 1.00 84.12 115 GLU A C 1
ATOM 869 O O . GLU A 1 115 ? -21.676 0.392 27.787 1.00 84.12 115 GLU A O 1
ATOM 874 N N . GLN A 1 116 ? -20.906 -0.223 29.799 1.00 84.94 116 GLN A N 1
ATOM 875 C CA . GLN A 1 116 ? -19.523 -0.362 29.347 1.00 84.94 116 GLN A CA 1
ATOM 876 C C . GLN A 1 116 ? -19.395 -1.463 28.285 1.00 84.94 116 GLN A C 1
ATOM 878 O O . GLN A 1 116 ? -18.733 -1.270 27.268 1.00 84.94 116 GLN A O 1
ATOM 883 N N . THR A 1 117 ? -20.084 -2.588 28.475 1.00 79.62 117 THR A N 1
ATOM 884 C CA . THR A 1 117 ? -20.093 -3.677 27.490 1.00 79.62 117 THR A CA 1
ATOM 885 C C . THR A 1 117 ? -20.772 -3.241 26.189 1.00 79.62 117 THR A C 1
ATOM 887 O O . THR A 1 117 ? -20.223 -3.440 25.107 1.00 79.62 117 THR A O 1
ATOM 890 N N . LEU A 1 118 ? -21.934 -2.582 26.271 1.00 81.62 118 LEU A N 1
ATOM 891 C CA . LEU A 1 118 ? -22.662 -2.089 25.098 1.00 81.62 118 LEU A CA 1
ATOM 892 C C . LEU A 1 118 ? -21.868 -1.035 24.320 1.00 81.62 118 LEU A C 1
ATOM 894 O O . LEU A 1 118 ? -21.831 -1.082 23.090 1.00 81.62 118 LEU A O 1
ATOM 898 N N . SER A 1 119 ? -21.223 -0.096 25.012 1.00 79.12 119 SER A N 1
ATOM 899 C CA . SER A 1 119 ? -20.405 0.944 24.374 1.00 79.12 119 SER A CA 1
ATOM 900 C C . SER A 1 119 ? -19.157 0.369 23.704 1.00 79.12 119 SER A C 1
ATOM 902 O O . SER A 1 119 ? -18.812 0.797 22.602 1.00 79.12 119 SER A O 1
ATOM 904 N N . GLN A 1 120 ? -18.526 -0.643 24.304 1.00 80.44 120 GLN A N 1
ATOM 905 C CA . GLN A 1 120 ? -17.402 -1.352 23.694 1.00 80.44 120 GLN A CA 1
ATOM 906 C C . GLN A 1 120 ? -17.827 -2.099 22.420 1.00 80.44 120 GLN A C 1
ATOM 908 O O . GLN A 1 120 ? -17.143 -2.001 21.402 1.00 80.44 120 GLN A O 1
ATOM 913 N N . VAL A 1 121 ? -18.984 -2.772 22.437 1.00 81.19 121 VAL A N 1
ATOM 914 C CA . VAL A 1 121 ? -19.549 -3.433 21.246 1.00 81.19 121 VAL A CA 1
ATOM 915 C C . VAL A 1 121 ? -19.836 -2.420 20.133 1.00 81.19 121 VAL A C 1
ATOM 917 O O . VAL A 1 121 ? -19.380 -2.615 19.009 1.00 81.19 121 VAL A O 1
ATOM 920 N N . HIS A 1 122 ? -20.479 -1.289 20.442 1.00 77.12 122 HIS A N 1
ATOM 921 C CA . HIS A 1 122 ? -20.699 -0.214 19.462 1.00 77.12 122 HIS A CA 1
ATOM 922 C C . HIS A 1 122 ? -19.384 0.378 18.924 1.00 77.12 122 HIS A C 1
ATOM 924 O O . HIS A 1 122 ? -19.324 0.821 17.775 1.00 77.12 122 HIS A O 1
ATOM 930 N N . GLY A 1 123 ? -18.332 0.416 19.748 1.00 83.19 123 GLY A N 1
ATOM 931 C CA . GLY A 1 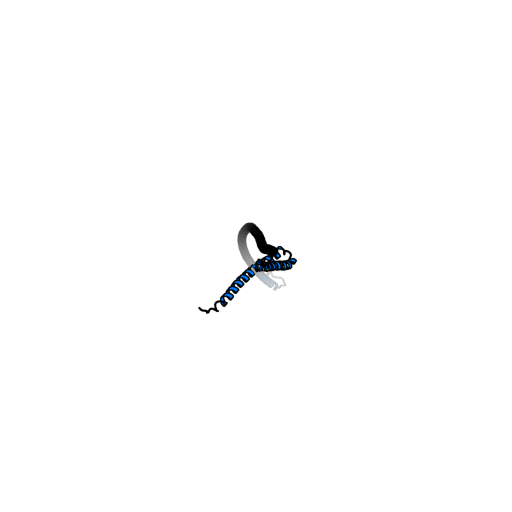123 ? -16.988 0.815 19.332 1.00 83.19 123 GLY A CA 1
ATOM 932 C C . GLY A 1 123 ? -16.429 -0.119 18.260 1.00 83.19 123 GLY A C 1
ATOM 933 O O . GLY A 1 123 ? -16.043 0.348 17.187 1.00 83.19 123 GLY A O 1
ATOM 934 N N . TYR A 1 124 ? -16.475 -1.430 18.510 1.00 80.62 124 TYR A N 1
ATOM 935 C CA . TYR A 1 124 ? -16.030 -2.437 17.544 1.00 80.62 124 TYR A CA 1
ATOM 936 C C . TYR A 1 124 ? -16.876 -2.449 16.268 1.00 80.62 124 TYR A C 1
ATOM 938 O O . TYR A 1 124 ? -16.328 -2.545 15.173 1.00 80.62 124 TYR A O 1
ATOM 946 N N . GLU A 1 125 ? -18.196 -2.281 16.364 1.00 80.50 125 GLU A N 1
ATOM 947 C CA . GLU A 1 125 ? -19.061 -2.189 15.180 1.00 80.50 125 GLU A CA 1
ATOM 948 C C . GLU A 1 125 ? -18.704 -0.992 14.288 1.00 80.50 125 GLU A C 1
ATOM 950 O O . GLU A 1 125 ? -18.638 -1.122 13.062 1.00 80.50 125 GLU A O 1
ATOM 955 N N . LYS A 1 126 ? -18.416 0.174 14.884 1.00 84.62 126 LYS A N 1
ATOM 956 C CA . LYS A 1 126 ? -17.954 1.354 14.134 1.00 84.62 126 LYS A CA 1
ATOM 957 C C . LYS A 1 126 ? -16.614 1.108 13.451 1.00 84.62 126 LYS A C 1
ATOM 959 O O . LYS A 1 126 ? -16.431 1.535 12.308 1.00 84.62 126 LYS A O 1
ATOM 964 N N . GLU A 1 127 ? -15.694 0.430 14.129 1.00 83.12 127 GLU A N 1
ATOM 965 C CA . GLU A 1 127 ? -14.394 0.068 13.567 1.00 83.12 127 GLU A CA 1
ATOM 966 C C . GLU A 1 127 ? -14.557 -0.876 12.367 1.00 83.12 127 GLU A C 1
ATOM 968 O O . GLU A 1 127 ? -14.050 -0.577 11.282 1.00 83.12 127 GLU A O 1
ATOM 973 N N . ILE A 1 128 ? -15.367 -1.932 12.500 1.00 87.44 128 ILE A N 1
ATOM 974 C CA . ILE A 1 128 ? -15.684 -2.872 11.412 1.00 87.44 128 ILE A CA 1
ATOM 975 C C . ILE A 1 128 ? -16.314 -2.141 10.219 1.00 87.44 128 ILE A C 1
ATOM 977 O O . ILE A 1 128 ? -15.869 -2.315 9.082 1.00 87.44 128 ILE A O 1
ATOM 981 N N . ALA A 1 129 ? -17.301 -1.274 10.458 1.00 88.94 129 ALA A N 1
ATOM 982 C CA . ALA A 1 129 ? -17.940 -0.496 9.397 1.00 88.94 129 ALA A CA 1
ATOM 983 C C . ALA A 1 129 ? -16.945 0.437 8.679 1.00 88.94 129 ALA A C 1
ATOM 985 O O . ALA A 1 129 ? -17.044 0.654 7.468 1.00 88.94 129 ALA A O 1
ATOM 986 N N . SER A 1 130 ? -15.968 0.993 9.404 1.00 89.56 130 SER A N 1
ATOM 987 C CA . SER A 1 130 ? -14.912 1.819 8.810 1.00 89.56 130 SER A CA 1
ATOM 988 C C . SER A 1 130 ? -13.966 0.999 7.923 1.00 89.56 130 SER A C 1
ATOM 990 O O . SER A 1 130 ? -13.666 1.421 6.805 1.00 89.56 130 SER A O 1
ATOM 992 N N . LEU A 1 131 ? -13.578 -0.201 8.365 1.00 89.06 131 LEU A N 1
ATOM 993 C CA . LEU A 1 131 ? -12.720 -1.115 7.609 1.00 89.06 131 LEU A CA 1
ATOM 994 C C . LEU A 1 131 ? -13.414 -1.625 6.339 1.00 89.06 131 LEU A C 1
ATOM 996 O O . LEU A 1 131 ? -12.799 -1.658 5.274 1.00 89.06 131 LEU A O 1
ATOM 1000 N N . GLN A 1 132 ? -14.712 -1.932 6.407 1.00 89.75 132 GLN A N 1
ATOM 1001 C CA . GLN A 1 132 ? -15.507 -2.315 5.232 1.00 89.75 132 GLN A CA 1
ATOM 1002 C C . GLN A 1 132 ? -15.579 -1.196 4.181 1.00 89.75 132 GLN A C 1
ATOM 1004 O O . GLN A 1 132 ? -15.455 -1.452 2.979 1.00 89.75 132 GLN A O 1
ATOM 1009 N N . ARG A 1 133 ? -15.730 0.066 4.612 1.00 91.00 133 ARG A N 1
ATOM 1010 C CA . ARG A 1 133 ? -15.681 1.219 3.694 1.00 91.00 133 ARG A CA 1
ATOM 1011 C C . ARG A 1 133 ? -14.313 1.355 3.032 1.00 91.00 133 ARG A C 1
ATOM 1013 O O . ARG A 1 133 ? -14.256 1.628 1.836 1.00 91.00 133 ARG A O 1
ATOM 1020 N N . GLN A 1 134 ? -13.231 1.142 3.781 1.00 88.19 134 GLN A N 1
ATOM 1021 C CA . GLN A 1 134 ? -11.879 1.167 3.219 1.00 88.19 134 GLN A CA 1
ATOM 1022 C C . GLN A 1 134 ? -11.679 0.057 2.184 1.00 88.19 134 GLN A C 1
ATOM 1024 O O . GLN A 1 134 ? -11.191 0.348 1.097 1.00 88.19 134 GLN A O 1
ATOM 1029 N N . GLN A 1 135 ? -12.105 -1.180 2.468 1.00 88.19 135 GLN A N 1
ATOM 1030 C CA . GLN A 1 135 ? -12.060 -2.276 1.488 1.00 88.19 135 GLN A CA 1
ATOM 1031 C C . GLN A 1 135 ? -12.802 -1.918 0.199 1.00 88.19 135 GLN A C 1
ATOM 1033 O O . GLN A 1 135 ? -12.240 -2.049 -0.883 1.00 88.19 135 GLN A O 1
ATOM 1038 N N . THR A 1 136 ? -14.013 -1.371 0.319 1.00 92.88 136 THR A N 1
ATOM 1039 C CA . THR A 1 136 ? -14.809 -0.957 -0.847 1.00 92.88 136 THR A CA 1
ATOM 1040 C C . THR A 1 136 ? -14.086 0.106 -1.687 1.00 92.88 136 THR A C 1
ATOM 1042 O O . THR A 1 136 ? -14.122 0.061 -2.918 1.00 92.88 136 THR A O 1
ATOM 1045 N N . ASP A 1 137 ? -13.402 1.063 -1.047 1.00 92.75 137 ASP A N 1
ATOM 1046 C CA . ASP A 1 137 ? -12.609 2.072 -1.759 1.00 92.75 137 ASP A CA 1
ATOM 1047 C C . ASP A 1 137 ? -11.381 1.455 -2.452 1.00 92.75 137 ASP A C 1
ATOM 1049 O O . ASP A 1 137 ? -11.092 1.783 -3.605 1.00 92.75 137 ASP A O 1
ATOM 1053 N N . TYR A 1 138 ? -10.689 0.515 -1.799 1.00 87.88 138 TYR A N 1
ATOM 1054 C CA . TYR A 1 138 ? -9.574 -0.218 -2.406 1.00 87.88 138 TYR A CA 1
ATOM 1055 C C . TYR A 1 138 ? -10.017 -1.059 -3.607 1.00 87.88 138 TYR A C 1
ATOM 1057 O O . TYR A 1 138 ? -9.383 -0.971 -4.660 1.00 87.88 138 TYR A O 1
ATOM 1065 N N . ASP A 1 139 ? -11.125 -1.793 -3.504 1.00 91.06 139 ASP A N 1
ATOM 1066 C CA . ASP A 1 139 ? -11.678 -2.579 -4.614 1.00 91.06 139 ASP A CA 1
ATOM 1067 C C . ASP A 1 139 ? -12.032 -1.684 -5.806 1.00 91.06 139 ASP A C 1
ATOM 1069 O O . ASP A 1 139 ? -11.695 -1.985 -6.956 1.00 91.06 139 ASP A O 1
ATOM 1073 N N . ARG A 1 140 ? -12.632 -0.516 -5.537 1.00 91.88 140 ARG A N 1
ATOM 1074 C CA . ARG A 1 140 ? -12.929 0.483 -6.570 1.00 91.88 140 ARG A CA 1
ATOM 1075 C C . ARG A 1 140 ? -11.659 0.986 -7.259 1.00 91.88 140 ARG A C 1
ATOM 1077 O O . ARG A 1 140 ? -11.645 1.125 -8.484 1.00 91.88 140 ARG A O 1
ATOM 1084 N N . ARG A 1 141 ? -10.590 1.251 -6.499 1.00 88.88 141 ARG A N 1
ATOM 1085 C CA . ARG A 1 141 ? -9.289 1.667 -7.053 1.00 88.88 141 ARG A CA 1
ATOM 1086 C C . ARG A 1 141 ? -8.669 0.561 -7.901 1.00 88.88 141 ARG A C 1
ATOM 1088 O O . ARG A 1 141 ? -8.212 0.850 -9.004 1.00 88.88 141 ARG A O 1
ATOM 1095 N N . ILE A 1 142 ? -8.688 -0.689 -7.436 1.00 86.75 142 ILE A N 1
ATOM 1096 C CA . ILE A 1 142 ? -8.170 -1.843 -8.189 1.00 86.75 142 ILE A CA 1
ATOM 1097 C C . ILE A 1 142 ? -8.921 -1.989 -9.516 1.00 86.75 142 ILE A C 1
ATOM 1099 O O . ILE A 1 142 ? -8.283 -2.093 -10.565 1.00 86.75 142 ILE A O 1
ATOM 1103 N N . ALA A 1 143 ? -10.254 -1.916 -9.503 1.00 87.94 143 ALA A N 1
ATOM 1104 C CA . ALA A 1 143 ? -11.060 -1.969 -10.721 1.00 87.94 143 ALA A CA 1
ATOM 1105 C C . ALA A 1 143 ? -10.706 -0.828 -11.695 1.00 87.94 143 ALA A C 1
ATOM 1107 O O . ALA A 1 143 ? -10.522 -1.061 -12.892 1.00 87.94 143 ALA A O 1
ATOM 1108 N N . ALA A 1 144 ? -10.533 0.398 -11.191 1.00 84.94 144 ALA A N 1
ATOM 1109 C CA . ALA A 1 144 ? -10.114 1.538 -12.006 1.00 84.94 144 ALA A CA 1
ATOM 1110 C C . ALA A 1 144 ? -8.709 1.349 -12.614 1.00 84.94 144 ALA A C 1
ATOM 1112 O O . ALA A 1 144 ? -8.503 1.663 -13.792 1.00 84.94 144 ALA A O 1
ATOM 1113 N N . TYR A 1 145 ? -7.758 0.794 -11.855 1.00 79.56 145 TYR A N 1
ATOM 1114 C CA . TYR A 1 145 ? -6.423 0.455 -12.357 1.00 79.56 145 TYR A CA 1
ATOM 1115 C C . TYR A 1 145 ? -6.464 -0.648 -13.412 1.00 79.56 145 TYR A C 1
ATOM 1117 O O . TYR A 1 145 ? -5.794 -0.521 -14.432 1.00 79.56 145 TYR A O 1
ATOM 1125 N N . GLN A 1 146 ? -7.274 -1.692 -13.228 1.00 81.62 146 GLN A N 1
ATOM 1126 C CA . GLN A 1 146 ? -7.436 -2.746 -14.232 1.00 81.62 146 GLN A CA 1
ATOM 1127 C C . GLN A 1 146 ? -8.023 -2.202 -15.537 1.00 81.62 146 GLN A C 1
ATOM 1129 O O . GLN A 1 146 ? -7.543 -2.541 -16.618 1.00 81.62 146 GLN A O 1
ATOM 1134 N N . ILE A 1 147 ? -9.027 -1.324 -15.454 1.00 80.12 147 ILE A N 1
ATOM 1135 C CA . ILE A 1 147 ? -9.617 -0.670 -16.631 1.00 80.12 147 ILE A CA 1
ATOM 1136 C C . ILE A 1 147 ? -8.584 0.226 -17.323 1.00 80.12 147 ILE A C 1
ATOM 1138 O O . ILE A 1 147 ? -8.460 0.187 -18.546 1.00 80.12 147 ILE A O 1
ATOM 1142 N N . SER A 1 148 ? -7.822 1.009 -16.557 1.00 74.56 148 SER A N 1
ATOM 1143 C CA . SER A 1 148 ? -6.792 1.904 -17.101 1.00 74.56 148 SER A CA 1
ATOM 1144 C C . SER A 1 148 ? -5.626 1.125 -17.717 1.00 74.56 148 SER A C 1
ATOM 1146 O O . SER A 1 148 ? -5.157 1.476 -18.797 1.00 74.56 148 SER A O 1
ATOM 1148 N N . GLY A 1 149 ? -5.209 0.027 -17.083 1.00 72.50 149 GLY A N 1
ATOM 1149 C CA . GLY A 1 149 ? -4.193 -0.890 -17.595 1.00 72.50 149 GLY A CA 1
ATOM 1150 C C . GLY A 1 149 ? -4.628 -1.564 -18.895 1.00 72.50 149 GLY A C 1
ATOM 1151 O O . GLY A 1 149 ? -3.869 -1.547 -19.859 1.00 72.50 149 GLY A O 1
ATOM 1152 N N . LYS A 1 150 ? -5.873 -2.061 -18.964 1.00 72.06 150 LYS A N 1
ATOM 1153 C CA . LYS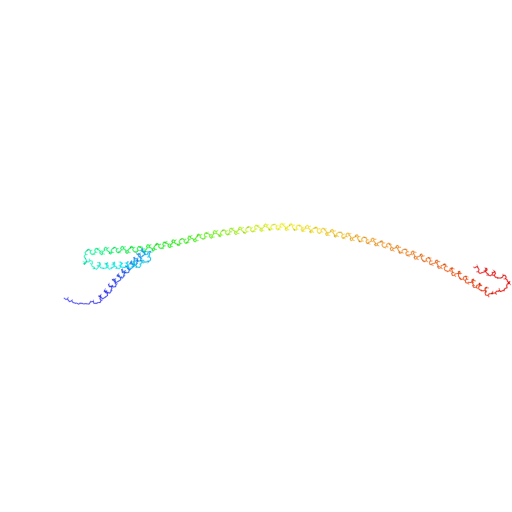 A 1 150 ? -6.446 -2.633 -20.195 1.00 72.06 150 LYS A CA 1
ATOM 1154 C C . LYS A 1 150 ? -6.536 -1.608 -21.323 1.00 72.06 150 LYS A C 1
ATOM 1156 O O . LYS A 1 150 ? -6.150 -1.915 -22.440 1.00 72.06 150 LYS A O 1
ATOM 1161 N N . LYS A 1 151 ? -6.990 -0.381 -21.041 1.00 70.69 151 LYS A N 1
ATOM 1162 C CA . LYS A 1 151 ? -7.015 0.693 -22.049 1.00 70.69 151 LYS A CA 1
ATOM 1163 C C . LYS A 1 151 ? -5.608 1.017 -22.554 1.00 70.69 151 LYS A C 1
ATOM 1165 O O . LYS A 1 151 ? -5.413 1.185 -23.750 1.00 70.69 151 LYS A O 1
ATOM 1170 N N . GLY A 1 152 ? -4.621 1.076 -21.659 1.00 68.69 152 GLY A N 1
ATOM 1171 C CA . GLY A 1 152 ? -3.227 1.325 -22.023 1.00 68.69 152 GLY A CA 1
ATOM 1172 C C . GLY A 1 152 ? -2.609 0.219 -22.883 1.00 68.69 152 GLY A C 1
ATOM 1173 O O . GLY A 1 152 ? -1.862 0.531 -23.810 1.00 68.69 152 GLY A O 1
ATOM 1174 N N . SER A 1 153 ? -2.923 -1.054 -22.613 1.00 67.38 153 SER A N 1
ATOM 1175 C CA . SER A 1 153 ? -2.432 -2.179 -23.418 1.00 67.38 153 SER A CA 1
ATOM 1176 C C . SER A 1 153 ? -3.097 -2.234 -24.791 1.00 67.38 153 SER A C 1
ATOM 1178 O O . SER A 1 153 ? -2.384 -2.344 -25.782 1.00 67.38 153 SER A O 1
ATOM 1180 N N . THR A 1 154 ? -4.420 -2.050 -24.880 1.00 68.81 154 THR A N 1
ATOM 1181 C CA . THR A 1 154 ? -5.128 -2.064 -26.173 1.00 68.81 154 THR A CA 1
ATOM 1182 C C . THR A 1 154 ? -4.699 -0.902 -27.067 1.00 68.81 154 THR A C 1
ATOM 1184 O O . THR A 1 154 ? -4.410 -1.111 -28.237 1.00 68.81 154 THR A O 1
ATOM 1187 N N . LEU A 1 155 ? -4.549 0.309 -26.514 1.00 67.31 155 LEU A N 1
ATOM 1188 C CA . LEU A 1 155 ? -4.065 1.479 -27.266 1.00 67.31 155 LEU A CA 1
ATOM 1189 C C . LEU A 1 155 ? -2.623 1.308 -27.768 1.00 67.31 155 LEU A C 1
ATOM 1191 O O . LEU A 1 155 ? -2.270 1.829 -28.825 1.00 67.31 155 LEU A O 1
ATOM 1195 N N . ARG A 1 156 ? -1.767 0.617 -27.005 1.00 66.94 156 ARG A N 1
ATOM 1196 C CA . ARG A 1 156 ? -0.392 0.308 -27.427 1.00 66.94 156 ARG A CA 1
ATOM 1197 C C . ARG A 1 156 ? -0.366 -0.746 -28.525 1.00 66.94 156 ARG A C 1
ATOM 1199 O O . ARG A 1 156 ? 0.377 -0.579 -29.487 1.00 66.94 156 ARG A O 1
ATOM 1206 N N . GLU A 1 157 ? -1.171 -1.794 -28.387 1.00 70.94 157 GLU A N 1
ATOM 1207 C CA . GLU A 1 157 ? -1.292 -2.846 -29.394 1.00 70.94 157 GLU A CA 1
ATOM 1208 C C . GLU A 1 157 ? -1.839 -2.287 -30.711 1.00 70.94 157 GLU A C 1
ATOM 1210 O O . GLU A 1 157 ? -1.192 -2.470 -31.739 1.00 70.94 157 GLU A O 1
ATOM 1215 N N . GLU A 1 158 ? -2.928 -1.511 -30.686 1.00 73.44 158 GLU A N 1
ATOM 1216 C CA . GLU A 1 158 ? -3.504 -0.880 -31.885 1.00 73.44 158 GLU A CA 1
ATOM 1217 C C . GLU A 1 158 ? -2.485 0.010 -32.611 1.00 73.44 158 GLU A C 1
ATOM 1219 O O . GLU A 1 158 ? -2.227 -0.195 -33.800 1.00 73.44 158 GLU A O 1
ATOM 1224 N N . LYS A 1 159 ? -1.811 0.923 -31.896 1.00 73.81 159 LYS A N 1
ATOM 1225 C CA . LYS A 1 159 ? -0.775 1.785 -32.497 1.00 73.81 159 LYS A CA 1
ATOM 1226 C C . LYS A 1 159 ? 0.378 0.988 -33.100 1.00 73.81 159 LYS A C 1
ATOM 1228 O O . LYS A 1 159 ? 0.856 1.312 -34.183 1.00 73.81 159 LYS A O 1
ATOM 1233 N N . GLN A 1 160 ? 0.821 -0.064 -32.416 1.00 71.25 160 GLN A N 1
ATOM 1234 C CA . GLN A 1 160 ? 1.907 -0.904 -32.908 1.00 71.25 160 GLN A CA 1
ATOM 1235 C C . GLN A 1 160 ? 1.482 -1.720 -34.138 1.00 71.25 160 GLN A C 1
ATOM 1237 O O . GLN A 1 160 ? 2.301 -1.943 -35.030 1.00 71.25 160 GLN A O 1
ATOM 1242 N N . THR A 1 161 ? 0.221 -2.160 -34.218 1.00 78.88 161 THR A N 1
ATOM 1243 C CA . THR A 1 161 ? -0.299 -2.829 -35.420 1.00 78.88 161 THR A CA 1
ATOM 1244 C C . THR A 1 161 ? -0.408 -1.881 -36.613 1.00 78.88 161 THR A C 1
ATOM 1246 O O . THR A 1 161 ? -0.020 -2.264 -37.715 1.00 78.88 161 THR A O 1
ATOM 1249 N N . GLU A 1 162 ? -0.836 -0.636 -36.396 1.00 82.44 162 GLU A N 1
ATOM 1250 C CA . GLU A 1 162 ? -0.928 0.383 -37.446 1.00 82.44 162 GLU A CA 1
ATOM 1251 C C . GLU A 1 162 ? 0.459 0.766 -37.989 1.00 82.44 162 GLU A C 1
ATOM 1253 O O . GLU A 1 162 ? 0.674 0.786 -39.203 1.00 82.44 162 GLU A O 1
ATOM 1258 N N . GLU A 1 163 ? 1.444 0.981 -37.106 1.00 78.38 163 GLU A N 1
ATOM 1259 C CA . GLU A 1 163 ? 2.828 1.232 -37.526 1.00 78.38 163 GLU A CA 1
ATOM 1260 C C . GLU A 1 163 ? 3.424 0.043 -38.284 1.00 78.38 163 GLU A C 1
ATOM 1262 O O . GLU A 1 163 ? 4.073 0.238 -39.312 1.00 78.38 1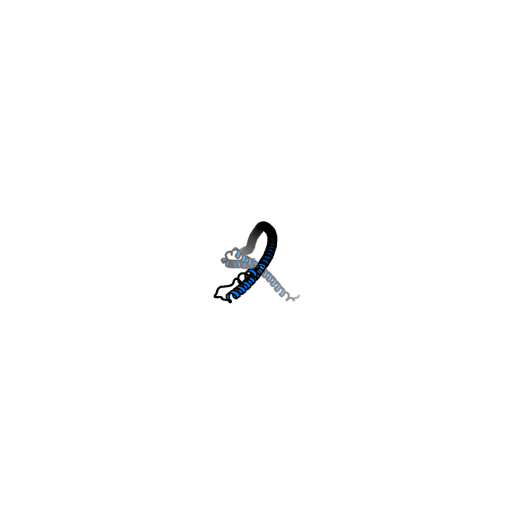63 GLU A O 1
ATOM 1267 N N . ARG A 1 164 ? 3.176 -1.192 -37.829 1.00 81.69 164 ARG A N 1
ATOM 1268 C CA . ARG A 1 164 ? 3.634 -2.398 -38.536 1.00 81.69 164 ARG A CA 1
ATOM 1269 C C . ARG A 1 164 ? 3.043 -2.493 -39.939 1.00 81.69 164 ARG A C 1
ATOM 1271 O O . ARG A 1 164 ? 3.805 -2.706 -40.877 1.00 81.69 164 ARG A O 1
ATOM 1278 N N . ALA A 1 165 ? 1.738 -2.274 -40.091 1.00 89.12 165 ALA A N 1
ATOM 1279 C CA . ALA A 1 165 ? 1.081 -2.283 -41.397 1.00 89.12 165 ALA A CA 1
ATOM 1280 C C . ALA A 1 165 ? 1.655 -1.198 -42.328 1.00 89.12 165 ALA A C 1
ATOM 1282 O O . ALA A 1 165 ? 1.921 -1.449 -43.506 1.00 89.12 165 ALA A O 1
ATOM 1283 N N . ARG A 1 166 ? 1.930 -0.002 -41.790 1.00 90.31 166 ARG A N 1
ATOM 1284 C CA . ARG A 1 166 ? 2.572 1.083 -42.544 1.00 90.31 166 ARG A CA 1
ATOM 1285 C C . ARG A 1 166 ? 3.986 0.706 -42.992 1.00 90.31 166 ARG A C 1
ATOM 1287 O O . ARG A 1 166 ? 4.315 0.899 -44.161 1.00 90.31 166 ARG A O 1
ATOM 1294 N N . LEU A 1 167 ? 4.814 0.156 -42.103 1.00 86.81 167 LEU A N 1
ATOM 1295 C CA . LEU A 1 167 ? 6.171 -0.281 -42.448 1.00 86.81 167 LEU A CA 1
ATOM 1296 C C . LEU A 1 167 ? 6.158 -1.402 -43.491 1.00 86.81 167 LEU A C 1
ATOM 1298 O O . LEU A 1 167 ? 6.967 -1.382 -44.414 1.00 86.81 167 LEU A O 1
ATOM 1302 N N . GLU A 1 168 ? 5.233 -2.351 -43.373 1.00 91.38 168 GLU A N 1
ATOM 1303 C CA . GLU A 1 168 ? 5.091 -3.449 -44.327 1.00 91.38 168 GLU A CA 1
ATOM 1304 C C . GLU A 1 168 ? 4.719 -2.938 -45.724 1.00 91.38 168 GLU A C 1
ATOM 1306 O O . GLU A 1 168 ? 5.353 -3.333 -46.704 1.00 91.38 168 GLU A O 1
ATOM 1311 N N . SER A 1 169 ? 3.787 -1.981 -45.815 1.00 90.75 169 SER A N 1
ATOM 1312 C CA . SER A 1 169 ? 3.442 -1.334 -47.089 1.00 90.75 169 SER A CA 1
ATOM 1313 C C . SER A 1 169 ? 4.636 -0.607 -47.723 1.00 90.75 169 SER A C 1
ATOM 1315 O O . SER A 1 169 ? 4.891 -0.765 -48.916 1.00 90.75 169 SER A O 1
ATOM 1317 N N . TYR A 1 170 ? 5.434 0.101 -46.916 1.00 91.50 170 TYR A N 1
ATOM 1318 C CA . TYR A 1 170 ? 6.631 0.796 -47.386 1.00 91.50 170 TYR A CA 1
ATOM 1319 C C . TYR A 1 170 ? 7.713 -0.180 -47.868 1.00 91.50 170 TYR A C 1
ATOM 1321 O O . TYR A 1 170 ? 8.331 0.026 -48.910 1.00 91.50 170 TYR A O 1
ATOM 1329 N N . ILE A 1 171 ? 7.935 -1.281 -47.143 1.00 91.75 171 ILE A N 1
ATOM 1330 C CA . ILE A 1 171 ? 8.890 -2.320 -47.552 1.00 91.75 171 ILE A CA 1
ATOM 1331 C C . ILE A 1 171 ? 8.441 -2.980 -48.860 1.00 91.75 171 ILE A C 1
ATOM 1333 O O . ILE A 1 171 ? 9.281 -3.235 -49.724 1.00 91.75 171 ILE A O 1
ATOM 1337 N N . ALA A 1 172 ? 7.143 -3.249 -49.023 1.00 92.94 172 ALA A N 1
ATOM 1338 C CA . ALA A 1 172 ? 6.599 -3.825 -50.249 1.00 92.94 172 ALA A CA 1
ATOM 1339 C C . ALA A 1 172 ? 6.813 -2.901 -51.460 1.00 92.94 172 ALA A C 1
ATOM 1341 O O . ALA A 1 172 ? 7.258 -3.364 -52.511 1.00 92.94 172 ALA A O 1
ATOM 1342 N N . GLU A 1 173 ? 6.577 -1.596 -51.298 1.00 92.62 173 GLU A N 1
ATOM 1343 C CA . GLU A 1 173 ? 6.847 -0.589 -52.331 1.00 92.62 173 GLU A CA 1
ATOM 1344 C C . GLU A 1 173 ? 8.338 -0.550 -52.700 1.00 92.62 173 GLU A C 1
ATOM 1346 O O . GLU A 1 173 ? 8.696 -0.705 -53.866 1.00 92.62 173 GLU A O 1
ATOM 1351 N N . ARG A 1 174 ? 9.231 -0.482 -51.705 1.00 91.94 174 ARG A N 1
ATOM 1352 C CA . ARG A 1 174 ? 10.685 -0.467 -51.943 1.00 91.94 174 ARG A CA 1
ATOM 1353 C C . ARG A 1 174 ? 11.202 -1.741 -52.600 1.00 91.94 174 ARG A C 1
ATOM 1355 O O . ARG A 1 174 ? 12.131 -1.671 -53.397 1.00 91.94 174 ARG A O 1
ATOM 1362 N N . ARG A 1 175 ? 10.624 -2.904 -52.287 1.00 90.75 175 ARG A N 1
ATOM 1363 C CA . ARG A 1 175 ? 10.962 -4.159 -52.976 1.00 90.75 175 ARG A CA 1
ATOM 1364 C C . ARG A 1 175 ? 10.606 -4.091 -54.455 1.00 90.75 175 ARG A C 1
ATOM 1366 O O . ARG A 1 175 ? 11.414 -4.516 -55.272 1.00 90.75 175 ARG A O 1
ATOM 1373 N N . LYS A 1 176 ? 9.450 -3.517 -54.788 1.00 92.50 176 LYS A N 1
ATOM 1374 C CA . LYS A 1 176 ? 9.028 -3.324 -56.177 1.00 92.50 176 LYS A CA 1
ATOM 1375 C C . LYS A 1 176 ? 9.949 -2.354 -56.921 1.00 92.50 176 LYS A C 1
ATOM 1377 O O . LYS A 1 176 ? 10.322 -2.633 -58.056 1.00 92.50 176 LYS A O 1
ATOM 1382 N N . ASP A 1 177 ? 10.367 -1.265 -56.277 1.00 90.75 177 ASP A N 1
ATOM 1383 C CA . ASP A 1 177 ? 11.340 -0.328 -56.856 1.00 90.75 177 ASP A CA 1
ATOM 1384 C C . ASP A 1 177 ? 12.688 -1.008 -57.135 1.00 90.75 177 ASP A C 1
ATOM 1386 O O . ASP A 1 177 ? 13.279 -0.816 -58.197 1.00 90.75 177 ASP A O 1
ATOM 1390 N N . ILE A 1 178 ? 13.178 -1.815 -56.184 1.00 91.06 178 ILE A N 1
ATOM 1391 C CA . ILE A 1 178 ? 14.429 -2.569 -56.337 1.00 91.06 178 ILE A CA 1
ATOM 1392 C C . ILE A 1 178 ? 14.306 -3.565 -57.488 1.00 91.06 178 ILE A C 1
ATOM 1394 O O . ILE A 1 178 ? 15.189 -3.605 -58.336 1.00 91.06 178 ILE A O 1
ATOM 1398 N N . GLU A 1 179 ? 13.204 -4.310 -57.564 1.00 93.00 179 GLU A N 1
ATOM 1399 C CA . GLU A 1 179 ? 12.946 -5.247 -58.660 1.00 93.00 179 GLU A CA 1
ATOM 1400 C C . GLU A 1 179 ? 12.940 -4.529 -60.020 1.00 93.00 179 GLU A C 1
ATOM 1402 O O . GLU A 1 179 ? 13.582 -4.974 -60.970 1.00 93.00 179 GLU A O 1
ATOM 1407 N N . GLN A 1 180 ? 12.295 -3.362 -60.116 1.00 91.62 180 GLN A N 1
ATOM 1408 C CA . GLN A 1 180 ? 12.315 -2.548 -61.334 1.00 91.62 180 GLN A CA 1
ATOM 1409 C C . GLN A 1 180 ? 13.720 -2.040 -61.682 1.00 91.62 180 GLN A C 1
ATOM 1411 O O . GLN A 1 180 ? 14.112 -2.053 -62.853 1.00 91.62 180 GLN A O 1
ATOM 1416 N N . ALA A 1 181 ? 14.496 -1.618 -60.683 1.00 87.56 181 ALA A N 1
ATOM 1417 C CA . ALA A 1 181 ? 15.872 -1.181 -60.876 1.00 87.56 181 ALA A CA 1
ATOM 1418 C C . ALA A 1 181 ? 16.769 -2.339 -61.344 1.00 87.56 181 ALA A C 1
ATOM 1420 O O . ALA A 1 181 ? 17.534 -2.166 -62.295 1.00 87.56 181 ALA A O 1
ATOM 1421 N N . GLU A 1 182 ? 16.639 -3.523 -60.745 1.00 90.31 182 GLU A N 1
ATOM 1422 C CA . GLU A 1 182 ? 17.366 -4.733 -61.140 1.00 90.31 182 GLU A CA 1
ATOM 1423 C C . GLU A 1 182 ? 17.023 -5.157 -62.569 1.00 90.31 182 GLU A C 1
ATOM 1425 O O . GLU A 1 182 ? 17.931 -5.411 -63.363 1.00 90.31 182 GLU A O 1
ATOM 1430 N N . LEU A 1 183 ? 15.741 -5.127 -62.944 1.00 92.50 183 LEU A N 1
ATOM 1431 C CA . LEU A 1 183 ? 15.310 -5.383 -64.319 1.00 92.50 183 LEU A CA 1
ATOM 1432 C C . LEU A 1 183 ? 15.904 -4.368 -65.303 1.00 92.50 183 LEU A C 1
ATOM 1434 O O . LEU A 1 183 ? 16.399 -4.756 -66.361 1.00 92.50 183 LEU A O 1
ATOM 1438 N N . SER A 1 184 ? 15.898 -3.074 -64.967 1.00 88.81 184 SER A N 1
ATOM 1439 C CA . SER A 1 184 ? 16.493 -2.044 -65.831 1.00 88.81 184 SER A CA 1
ATOM 1440 C C . SER A 1 184 ? 18.005 -2.230 -65.991 1.00 88.81 184 SER A C 1
ATOM 1442 O O . SER A 1 184 ? 18.524 -2.140 -67.102 1.00 88.81 184 SER A O 1
ATOM 1444 N N . LYS A 1 185 ? 18.703 -2.591 -64.908 1.00 88.75 185 LYS A N 1
ATOM 1445 C CA . LYS A 1 185 ? 20.135 -2.894 -64.920 1.00 88.75 185 LYS A CA 1
ATOM 1446 C C . LYS A 1 185 ? 20.443 -4.126 -65.771 1.00 88.75 185 LYS A C 1
ATOM 1448 O O . LYS A 1 185 ? 21.399 -4.084 -66.537 1.00 88.75 185 LYS A O 1
ATOM 1453 N N . SER A 1 186 ? 19.641 -5.187 -65.664 1.00 89.06 186 SER A N 1
ATOM 1454 C CA . SER A 1 186 ? 19.793 -6.386 -66.498 1.00 89.06 186 SER A CA 1
ATOM 1455 C C . SER A 1 186 ? 19.633 -6.052 -67.979 1.00 89.06 186 SER A C 1
ATOM 1457 O O . SER A 1 186 ? 20.472 -6.437 -68.782 1.00 89.06 186 SER A O 1
ATOM 1459 N N . ARG A 1 187 ? 18.615 -5.258 -68.338 1.00 89.25 187 ARG A N 1
ATOM 1460 C CA . ARG A 1 187 ? 18.406 -4.823 -69.728 1.00 89.25 187 ARG A CA 1
ATOM 1461 C C . ARG A 1 187 ? 19.578 -4.008 -70.272 1.00 89.25 187 ARG A C 1
ATOM 1463 O O . ARG A 1 187 ? 19.982 -4.222 -71.408 1.00 89.25 187 ARG A O 1
ATOM 1470 N N . LEU A 1 188 ? 20.122 -3.092 -69.470 1.00 86.25 188 LEU A N 1
ATOM 1471 C CA . LEU A 1 188 ? 21.297 -2.303 -69.852 1.00 86.25 188 LEU A CA 1
ATOM 1472 C C . LEU A 1 188 ? 22.551 -3.174 -70.004 1.00 86.25 188 LEU A C 1
ATOM 1474 O O . LEU A 1 188 ? 23.363 -2.917 -70.891 1.00 86.25 188 LEU A O 1
ATOM 1478 N N . ALA A 1 189 ? 22.715 -4.193 -69.155 1.00 84.62 189 ALA A N 1
ATOM 1479 C CA . ALA A 1 189 ? 23.807 -5.154 -69.276 1.00 84.62 189 ALA A CA 1
ATOM 1480 C C . ALA A 1 189 ? 23.700 -5.949 -70.587 1.00 84.62 189 ALA A C 1
ATOM 1482 O O . ALA A 1 189 ? 24.670 -5.985 -71.339 1.00 84.62 189 ALA A O 1
ATOM 1483 N N . ASP A 1 190 ? 22.513 -6.470 -70.913 1.00 87.38 190 ASP A N 1
ATOM 1484 C CA . ASP A 1 190 ? 22.270 -7.203 -72.163 1.00 87.38 190 ASP A CA 1
ATOM 1485 C C . ASP A 1 190 ? 22.521 -6.328 -73.406 1.00 87.38 190 ASP A C 1
ATOM 1487 O O . ASP A 1 190 ? 23.140 -6.771 -74.373 1.00 87.38 190 ASP A O 1
ATOM 1491 N N . GLU A 1 191 ? 22.071 -5.068 -73.387 1.00 87.38 191 GLU A N 1
ATOM 1492 C CA . GLU A 1 191 ? 22.306 -4.111 -74.478 1.00 87.38 191 GLU A CA 1
ATOM 1493 C C . GLU A 1 191 ? 23.800 -3.792 -74.646 1.00 87.38 191 GLU A C 1
ATOM 1495 O O . GLU A 1 191 ? 24.312 -3.741 -75.767 1.00 87.38 191 GLU A O 1
ATOM 1500 N N . THR A 1 192 ? 24.522 -3.635 -73.533 1.00 81.69 192 THR A N 1
ATOM 1501 C CA . THR A 1 192 ? 25.971 -3.396 -73.541 1.00 81.69 192 THR A CA 1
ATOM 1502 C C . THR A 1 192 ? 26.726 -4.606 -74.090 1.00 81.69 192 THR A C 1
ATOM 1504 O O . THR A 1 192 ? 27.616 -4.442 -74.924 1.00 81.69 192 THR A O 1
ATOM 1507 N N . ASP A 1 193 ? 26.350 -5.821 -73.687 1.00 82.81 193 ASP A N 1
ATOM 1508 C CA . ASP A 1 193 ? 26.962 -7.054 -74.187 1.00 82.81 193 ASP A CA 1
ATOM 1509 C C . ASP A 1 193 ? 26.740 -7.215 -75.697 1.00 82.81 193 ASP A C 1
ATOM 1511 O O . ASP A 1 193 ? 27.686 -7.509 -76.434 1.00 82.81 193 ASP A O 1
ATOM 1515 N N . GLN A 1 194 ? 25.529 -6.935 -76.193 1.00 85.38 194 GLN A N 1
ATOM 1516 C CA . GLN A 1 194 ? 25.244 -6.935 -77.633 1.00 85.38 194 GLN A CA 1
ATOM 1517 C C . GLN A 1 194 ? 26.075 -5.892 -78.387 1.00 85.38 194 GLN A C 1
ATOM 1519 O O . GLN A 1 194 ? 26.607 -6.188 -79.460 1.00 85.38 194 GLN A O 1
ATOM 1524 N N . MET A 1 195 ? 26.234 -4.690 -77.827 1.00 81.00 195 MET A N 1
ATOM 1525 C CA . MET A 1 195 ? 27.058 -3.636 -78.420 1.00 81.00 195 MET A CA 1
ATOM 1526 C C . MET A 1 195 ? 28.534 -4.041 -78.486 1.00 81.00 195 MET A C 1
ATOM 1528 O O . MET A 1 195 ? 29.156 -3.891 -79.536 1.00 81.00 195 MET A O 1
ATOM 1532 N N . ILE A 1 196 ? 29.086 -4.614 -77.411 1.00 83.12 196 ILE A N 1
ATOM 1533 C CA . ILE A 1 196 ? 30.478 -5.083 -77.367 1.00 83.12 196 ILE A CA 1
ATOM 1534 C C . ILE A 1 196 ? 30.708 -6.195 -78.394 1.00 83.12 196 ILE A C 1
ATOM 1536 O O . ILE A 1 196 ? 31.722 -6.181 -79.093 1.00 83.12 196 ILE A O 1
ATOM 1540 N N . VAL A 1 197 ? 29.787 -7.159 -78.500 1.00 84.31 197 VAL A N 1
ATOM 1541 C CA . VAL A 1 197 ? 29.878 -8.234 -79.500 1.00 84.31 197 VAL A CA 1
ATOM 1542 C C . VAL A 1 197 ? 29.824 -7.654 -80.915 1.00 84.31 197 VAL A C 1
ATOM 1544 O O . VAL A 1 197 ? 30.670 -7.999 -81.740 1.00 84.31 197 VAL A O 1
ATOM 1547 N N . GLY A 1 198 ? 28.900 -6.726 -81.178 1.00 82.00 198 GLY A N 1
ATOM 1548 C CA . GLY A 1 198 ? 28.790 -6.055 -82.473 1.00 82.00 198 GLY A CA 1
ATOM 1549 C C . GLY A 1 198 ? 30.033 -5.233 -82.835 1.00 82.00 198 GLY A C 1
ATOM 1550 O O . GLY A 1 198 ? 30.508 -5.296 -83.968 1.00 82.00 198 GLY A O 1
ATOM 1551 N N . GLU A 1 199 ? 30.613 -4.497 -81.884 1.00 80.25 199 GLU A N 1
ATOM 1552 C CA . GLU A 1 199 ? 31.867 -3.769 -82.104 1.00 80.25 199 GLU A CA 1
ATOM 1553 C C . GLU A 1 199 ? 33.050 -4.708 -82.347 1.00 80.25 199 GLU A C 1
ATOM 1555 O O . GLU A 1 199 ? 33.872 -4.433 -83.223 1.00 80.25 199 GLU A O 1
ATOM 1560 N N . ARG A 1 200 ? 33.144 -5.825 -81.611 1.00 76.56 200 ARG A N 1
ATOM 1561 C CA . ARG A 1 200 ? 34.189 -6.835 -81.836 1.00 76.56 200 ARG A CA 1
ATOM 1562 C C . ARG A 1 200 ? 34.107 -7.416 -83.243 1.00 76.56 200 ARG A C 1
ATOM 1564 O O . ARG A 1 200 ? 35.133 -7.450 -83.913 1.00 76.56 200 ARG A O 1
ATOM 1571 N N . GLN A 1 201 ? 32.910 -7.785 -83.701 1.00 82.94 201 GLN A N 1
ATOM 1572 C CA . GLN A 1 201 ? 32.697 -8.278 -85.066 1.00 82.94 201 GLN A CA 1
ATOM 1573 C C . GLN A 1 201 ? 33.134 -7.247 -86.110 1.00 82.94 201 GLN A C 1
ATOM 1575 O O . GLN A 1 201 ? 33.932 -7.566 -86.984 1.00 82.94 201 GLN A O 1
ATOM 1580 N N . ARG A 1 202 ? 32.713 -5.982 -85.966 1.00 82.38 202 ARG A N 1
ATOM 1581 C CA . ARG A 1 202 ? 33.136 -4.906 -86.880 1.00 82.38 202 ARG A CA 1
ATOM 1582 C C . ARG A 1 202 ? 34.652 -4.724 -86.908 1.00 82.38 202 ARG A C 1
ATOM 1584 O O . ARG A 1 202 ? 35.218 -4.532 -87.979 1.00 82.38 202 ARG A O 1
ATOM 1591 N N . ARG A 1 203 ? 35.322 -4.793 -85.750 1.00 82.75 203 ARG A N 1
ATOM 1592 C CA . ARG A 1 203 ? 36.790 -4.706 -85.694 1.00 82.75 203 ARG A CA 1
ATOM 1593 C C . ARG A 1 203 ? 37.475 -5.903 -86.347 1.00 82.75 203 ARG A C 1
ATOM 1595 O O . ARG A 1 203 ? 38.536 -5.725 -86.937 1.00 82.75 203 ARG A O 1
ATOM 1602 N N . GLU A 1 204 ? 36.919 -7.104 -86.213 1.00 85.94 204 GLU A N 1
ATOM 1603 C CA . GLU A 1 204 ? 37.447 -8.298 -86.879 1.00 85.94 204 GLU A CA 1
ATOM 1604 C C . GLU A 1 204 ? 37.286 -8.203 -88.400 1.00 85.94 204 GLU A C 1
ATOM 1606 O O . GLU A 1 204 ? 38.272 -8.383 -89.112 1.00 85.94 204 GLU A O 1
ATOM 1611 N N . GLU A 1 205 ? 36.108 -7.804 -88.888 1.00 88.44 205 GLU A N 1
ATOM 1612 C CA . GLU A 1 205 ? 35.850 -7.564 -90.316 1.00 88.44 205 GLU A CA 1
ATOM 1613 C C . GLU A 1 205 ? 36.767 -6.472 -90.897 1.00 88.44 205 GLU A C 1
ATOM 1615 O O . GLU A 1 205 ? 37.318 -6.616 -91.990 1.00 88.44 205 GLU A O 1
ATOM 1620 N N . GLU A 1 206 ? 36.970 -5.366 -90.172 1.00 86.00 206 GLU A N 1
ATOM 1621 C CA . GLU A 1 206 ? 37.863 -4.283 -90.601 1.00 86.00 206 GLU A CA 1
ATOM 1622 C C . GLU A 1 206 ? 39.330 -4.734 -90.629 1.00 86.00 206 GLU A C 1
ATOM 1624 O O . GLU A 1 206 ? 40.066 -4.409 -91.565 1.00 86.00 206 GLU A O 1
ATOM 1629 N N . LYS A 1 207 ? 39.753 -5.530 -89.639 1.00 87.50 207 LYS A N 1
ATOM 1630 C CA . LYS A 1 207 ? 41.094 -6.121 -89.598 1.00 87.50 207 LYS A CA 1
ATOM 1631 C C . LYS A 1 207 ? 41.327 -7.063 -90.779 1.00 87.50 207 LYS A C 1
ATOM 1633 O O . LYS A 1 207 ? 42.400 -6.997 -91.376 1.00 87.50 207 LYS A O 1
ATOM 1638 N N . GLU A 1 208 ? 40.355 -7.907 -91.117 1.00 90.94 208 GLU A N 1
ATOM 1639 C CA . GLU A 1 208 ? 40.430 -8.815 -92.268 1.00 90.94 208 GLU A CA 1
ATOM 1640 C C . GLU A 1 208 ? 40.548 -8.030 -93.582 1.00 90.94 208 GLU A C 1
ATOM 1642 O O . GLU A 1 208 ? 41.488 -8.245 -94.346 1.00 90.94 208 GLU A O 1
ATOM 1647 N N . ARG A 1 209 ? 39.700 -7.011 -93.784 1.00 90.81 209 ARG A N 1
ATOM 1648 C CA . ARG A 1 209 ? 39.787 -6.115 -94.953 1.00 90.81 209 ARG A CA 1
ATOM 1649 C C . ARG A 1 209 ? 41.147 -5.433 -95.080 1.00 90.81 209 ARG A C 1
ATOM 1651 O O . ARG A 1 209 ? 41.715 -5.374 -96.168 1.00 90.81 209 ARG A O 1
ATOM 1658 N N . LEU A 1 210 ? 41.679 -4.898 -93.980 1.00 90.19 210 LEU A N 1
ATOM 1659 C CA . LEU A 1 210 ? 43.005 -4.274 -93.967 1.00 90.19 210 LEU A CA 1
ATOM 1660 C C . LEU A 1 210 ? 44.105 -5.290 -94.285 1.00 90.19 210 LEU A C 1
ATOM 1662 O O . LEU A 1 210 ? 45.063 -4.959 -94.984 1.00 90.19 210 LEU A O 1
ATOM 1666 N N . GLN A 1 211 ? 43.975 -6.521 -93.789 1.00 91.06 211 GLN A N 1
ATOM 1667 C CA . GLN A 1 211 ? 44.922 -7.594 -94.057 1.00 91.06 211 GLN A CA 1
ATOM 1668 C C . GLN A 1 211 ? 44.936 -7.977 -95.543 1.00 91.06 211 GLN A C 1
ATOM 1670 O O . GLN A 1 211 ? 46.025 -8.101 -96.108 1.00 91.06 211 GLN A O 1
ATOM 1675 N N . ASP A 1 212 ? 43.772 -8.071 -96.186 1.00 91.12 212 ASP A N 1
ATOM 1676 C CA . ASP A 1 212 ? 43.660 -8.322 -97.627 1.00 91.12 212 ASP A CA 1
ATOM 1677 C C . ASP A 1 212 ? 44.313 -7.210 -98.453 1.00 91.12 212 ASP A C 1
ATOM 1679 O O . ASP A 1 212 ? 45.128 -7.490 -99.336 1.00 91.12 212 ASP A O 1
ATOM 1683 N N . VAL A 1 213 ? 44.049 -5.945 -98.105 1.00 92.56 213 VAL A N 1
ATOM 1684 C CA . VAL A 1 213 ? 44.681 -4.786 -98.759 1.00 92.56 213 VAL A CA 1
ATOM 1685 C C . VAL A 1 213 ? 46.202 -4.827 -98.600 1.00 92.56 213 VAL A C 1
ATOM 1687 O O . VAL A 1 213 ? 46.935 -4.596 -99.561 1.00 92.56 213 VAL A O 1
ATOM 1690 N N . ILE A 1 214 ? 46.713 -5.141 -97.404 1.00 90.75 214 ILE A N 1
ATOM 1691 C CA . ILE A 1 214 ? 48.161 -5.277 -97.174 1.00 90.75 214 ILE A CA 1
ATOM 1692 C C . ILE A 1 214 ? 48.745 -6.405 -98.034 1.00 90.75 214 ILE A C 1
ATOM 1694 O O . ILE A 1 214 ? 49.853 -6.267 -98.556 1.00 90.75 214 ILE A O 1
ATOM 1698 N N . LEU A 1 215 ? 48.028 -7.519 -98.181 1.00 92.94 215 LEU A N 1
ATOM 1699 C CA . LEU A 1 215 ? 48.477 -8.675 -98.953 1.00 92.94 215 LEU A CA 1
ATOM 1700 C C . LEU A 1 215 ? 48.521 -8.357 -100.454 1.00 92.94 215 LEU A C 1
ATOM 1702 O O . LEU A 1 215 ? 49.508 -8.682 -101.116 1.00 92.94 215 LEU A O 1
ATOM 1706 N N . GLU A 1 216 ? 47.510 -7.662 -100.974 1.00 92.19 216 GLU A N 1
ATOM 1707 C CA . GLU A 1 216 ? 47.487 -7.149 -102.348 1.00 92.19 216 GLU A CA 1
ATOM 1708 C C . GLU A 1 216 ? 48.647 -6.177 -102.597 1.00 92.19 216 GLU A C 1
ATOM 1710 O O . GLU A 1 216 ? 49.444 -6.383 -103.510 1.00 92.19 216 GLU A O 1
ATOM 1715 N N . ARG A 1 217 ? 48.850 -5.199 -101.704 1.00 92.50 217 ARG A N 1
ATOM 1716 C CA . ARG A 1 217 ? 49.977 -4.258 -101.804 1.00 92.50 217 ARG A CA 1
ATOM 1717 C C . ARG A 1 217 ? 51.336 -4.946 -101.754 1.00 92.50 217 ARG A C 1
ATOM 1719 O O . ARG A 1 217 ? 52.251 -4.528 -102.455 1.00 92.50 217 ARG A O 1
ATOM 1726 N N . ARG A 1 218 ? 51.492 -6.007 -100.957 1.00 91.44 218 ARG A N 1
ATOM 1727 C CA . ARG A 1 218 ? 52.725 -6.811 -100.949 1.00 91.44 218 ARG A CA 1
ATOM 1728 C C . ARG A 1 218 ? 52.955 -7.501 -102.291 1.00 91.44 218 ARG A C 1
ATOM 1730 O O . ARG A 1 218 ? 54.089 -7.491 -102.758 1.00 91.44 218 ARG A O 1
ATOM 1737 N N . LYS A 1 219 ? 51.910 -8.055 -102.917 1.00 92.75 219 LYS A N 1
ATOM 1738 C CA . LYS A 1 219 ? 52.008 -8.643 -104.263 1.00 92.75 219 LYS A CA 1
ATOM 1739 C C . LYS A 1 219 ? 52.428 -7.595 -105.295 1.00 92.75 219 LYS A C 1
ATOM 1741 O O . LYS A 1 219 ? 53.360 -7.848 -106.057 1.00 92.75 219 LYS A O 1
ATOM 1746 N N . ASP A 1 220 ? 51.811 -6.415 -105.264 1.00 92.00 220 ASP A N 1
ATOM 1747 C CA . ASP A 1 220 ? 52.178 -5.298 -106.142 1.00 92.00 220 ASP A CA 1
ATOM 1748 C C . ASP A 1 220 ? 53.656 -4.918 -105.975 1.00 92.00 220 ASP A C 1
ATOM 1750 O O . ASP A 1 220 ? 54.383 -4.822 -106.962 1.00 92.00 220 ASP A O 1
ATOM 1754 N N . ILE A 1 221 ? 54.124 -4.766 -104.729 1.00 91.25 221 ILE A N 1
ATOM 1755 C CA . ILE A 1 221 ? 55.530 -4.451 -104.429 1.00 91.25 221 ILE A CA 1
ATOM 1756 C C . ILE A 1 221 ? 56.455 -5.534 -104.987 1.00 91.25 221 ILE A C 1
ATOM 1758 O O . ILE A 1 221 ? 57.419 -5.199 -105.668 1.00 91.25 221 ILE A O 1
ATOM 1762 N N . THR A 1 222 ? 56.151 -6.819 -104.769 1.00 92.38 222 THR A N 1
ATOM 1763 C CA . THR A 1 222 ? 56.990 -7.909 -105.296 1.00 92.38 222 THR A CA 1
ATOM 1764 C C . THR A 1 222 ? 57.050 -7.920 -106.820 1.00 92.38 222 THR A C 1
ATOM 1766 O O . THR A 1 222 ? 58.110 -8.177 -107.385 1.00 92.38 222 THR A O 1
ATOM 1769 N N . LYS A 1 223 ? 55.943 -7.589 -107.494 1.00 93.31 223 LYS A N 1
ATOM 1770 C CA . LYS A 1 223 ? 55.903 -7.489 -108.954 1.00 93.31 223 LYS A CA 1
ATOM 1771 C C . LYS A 1 223 ? 56.771 -6.331 -109.449 1.00 93.31 223 LYS A C 1
ATOM 1773 O O . LYS A 1 223 ? 57.581 -6.518 -110.348 1.00 93.31 223 LYS A O 1
ATOM 1778 N N . ILE A 1 224 ? 56.657 -5.163 -108.815 1.00 91.38 224 ILE A N 1
ATOM 1779 C CA . ILE A 1 224 ? 57.481 -3.989 -109.134 1.00 91.38 224 ILE A CA 1
ATOM 1780 C C . ILE A 1 224 ? 58.969 -4.276 -108.877 1.00 91.38 224 ILE A C 1
ATOM 1782 O O . ILE A 1 224 ? 59.823 -3.858 -109.655 1.00 91.38 224 ILE A O 1
ATOM 1786 N N . GLU A 1 225 ? 59.306 -4.987 -107.798 1.00 89.69 225 GLU A N 1
ATOM 1787 C CA . GLU A 1 225 ? 60.687 -5.385 -107.503 1.00 89.69 225 GLU A CA 1
ATOM 1788 C C . GLU A 1 225 ? 61.252 -6.349 -108.554 1.00 89.69 225 GLU A C 1
ATOM 1790 O O . GLU A 1 225 ? 62.402 -6.180 -108.966 1.00 89.69 225 GLU A O 1
ATOM 1795 N N . GLN A 1 226 ? 60.450 -7.310 -109.026 1.00 89.75 226 GLN A N 1
ATOM 1796 C CA . GLN A 1 226 ? 60.821 -8.203 -110.129 1.00 89.75 226 GLN A CA 1
ATOM 1797 C C . GLN A 1 226 ? 61.049 -7.425 -111.427 1.00 89.75 226 GLN A C 1
ATOM 1799 O O . GLN A 1 226 ? 62.135 -7.516 -111.995 1.00 89.75 226 GLN A O 1
ATOM 1804 N N . GLU A 1 227 ? 60.092 -6.583 -111.831 1.00 90.00 227 GLU A N 1
ATOM 1805 C CA . GLU A 1 227 ? 60.207 -5.729 -113.023 1.00 90.00 227 GLU A CA 1
ATOM 1806 C C . GLU A 1 227 ? 61.452 -4.826 -112.945 1.00 90.00 227 GLU A C 1
ATOM 1808 O O . GLU A 1 227 ? 62.202 -4.688 -113.912 1.00 90.00 227 GLU A O 1
ATOM 1813 N N . LYS A 1 228 ? 61.740 -4.251 -111.768 1.00 89.50 228 LYS A N 1
ATOM 1814 C CA . LYS A 1 228 ? 62.943 -3.435 -111.543 1.00 89.50 228 LYS A CA 1
ATOM 1815 C C . LYS A 1 228 ? 64.234 -4.253 -111.641 1.00 89.50 228 LYS A C 1
ATOM 1817 O O . LYS A 1 228 ? 65.230 -3.738 -112.150 1.00 89.50 228 LYS A O 1
ATOM 1822 N N . SER A 1 229 ? 64.248 -5.484 -111.130 1.00 86.56 229 SER A N 1
ATOM 1823 C CA . SER A 1 229 ? 65.404 -6.386 -111.210 1.00 86.56 229 SER A CA 1
ATOM 1824 C C . SER A 1 229 ? 65.690 -6.805 -112.651 1.00 86.56 229 SER A C 1
ATOM 1826 O O . SER A 1 229 ? 66.844 -6.771 -113.074 1.00 86.56 229 SER A O 1
ATOM 1828 N N . GLU A 1 230 ? 64.650 -7.155 -113.409 1.00 85.81 230 GLU A N 1
ATOM 1829 C CA . GLU A 1 230 ? 64.748 -7.496 -114.833 1.00 85.81 230 GLU A CA 1
ATOM 1830 C C . GLU A 1 230 ? 65.265 -6.305 -115.643 1.00 85.81 230 GLU A C 1
ATOM 1832 O O . GLU A 1 230 ? 66.260 -6.427 -116.357 1.00 85.81 230 GLU A O 1
ATOM 1837 N N . TYR A 1 231 ? 64.673 -5.123 -115.444 1.00 86.56 231 TYR A N 1
ATOM 1838 C CA . TYR A 1 231 ? 65.104 -3.899 -116.118 1.00 86.56 231 TYR A CA 1
ATOM 1839 C C . TYR A 1 231 ? 66.555 -3.525 -115.779 1.00 86.56 231 TYR A C 1
ATOM 1841 O O . TYR A 1 231 ? 67.310 -3.085 -116.646 1.00 86.56 231 TYR A O 1
ATOM 1849 N N . LYS A 1 232 ? 66.980 -3.727 -114.522 1.00 88.56 232 LYS A N 1
ATOM 1850 C CA . LYS A 1 232 ? 68.374 -3.513 -114.115 1.00 88.56 232 LYS A CA 1
ATOM 1851 C C . LYS A 1 232 ? 69.325 -4.487 -114.821 1.00 88.56 232 LYS A C 1
ATOM 1853 O O . LYS A 1 232 ? 70.346 -4.036 -115.328 1.00 88.56 232 LYS A O 1
ATOM 1858 N N . SER A 1 233 ? 68.980 -5.774 -114.891 1.00 83.88 233 SER A N 1
ATOM 1859 C CA . SER A 1 233 ? 69.773 -6.782 -115.611 1.00 83.88 233 SER A CA 1
ATOM 1860 C C . SER A 1 233 ? 69.916 -6.431 -117.093 1.00 83.88 233 SER A C 1
ATOM 1862 O O . SER A 1 233 ? 71.008 -6.511 -117.646 1.00 83.88 233 SER A O 1
ATOM 1864 N N . GLU A 1 234 ? 68.831 -5.978 -117.728 1.00 87.56 234 GLU A N 1
ATOM 1865 C CA . GLU A 1 234 ? 68.850 -5.568 -119.135 1.00 87.56 234 GLU A CA 1
ATOM 1866 C C . GLU A 1 234 ? 69.750 -4.339 -119.370 1.00 87.56 234 GLU A C 1
ATOM 1868 O O . GLU A 1 234 ? 70.458 -4.258 -120.379 1.00 87.56 234 GLU A O 1
ATOM 1873 N N . ILE A 1 235 ? 69.748 -3.375 -118.439 1.00 85.56 235 ILE A N 1
ATOM 1874 C CA . ILE A 1 235 ? 70.656 -2.222 -118.481 1.00 85.56 235 ILE A CA 1
ATOM 1875 C C . ILE A 1 235 ? 72.107 -2.662 -118.295 1.00 85.56 235 ILE A C 1
ATOM 1877 O O . ILE A 1 235 ? 72.951 -2.229 -119.079 1.00 85.56 235 ILE A O 1
ATOM 1881 N N . ASP A 1 236 ? 72.398 -3.502 -117.299 1.00 85.62 236 ASP A N 1
ATOM 1882 C CA . ASP A 1 236 ? 73.758 -3.971 -117.016 1.00 85.62 236 ASP A CA 1
ATOM 1883 C C . ASP A 1 236 ? 74.336 -4.715 -118.239 1.00 85.62 236 ASP A C 1
ATOM 1885 O O . ASP A 1 236 ? 75.443 -4.402 -118.678 1.00 85.62 236 ASP A O 1
ATOM 1889 N N . GLU A 1 237 ? 73.546 -5.571 -118.903 1.00 87.06 237 GLU A N 1
ATOM 1890 C CA . GLU A 1 237 ? 73.942 -6.230 -120.159 1.00 87.06 237 GLU A CA 1
ATOM 1891 C C . GLU A 1 237 ? 74.193 -5.252 -121.319 1.00 87.06 237 GLU A C 1
ATOM 1893 O O . GLU A 1 237 ? 75.086 -5.467 -122.147 1.00 87.06 237 GLU A O 1
ATOM 1898 N N . ARG A 1 238 ? 73.395 -4.180 -121.444 1.00 85.75 238 ARG A N 1
ATOM 1899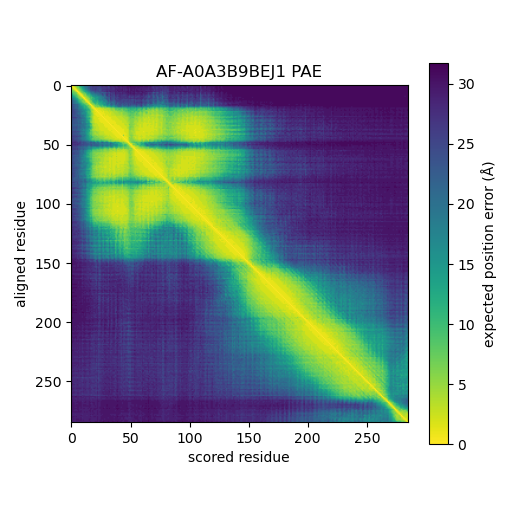 C CA . ARG A 1 238 ? 73.667 -3.128 -122.443 1.00 85.75 238 ARG A CA 1
ATOM 1900 C C . ARG A 1 238 ? 74.966 -2.402 -122.121 1.00 85.75 238 ARG A C 1
ATOM 1902 O O . ARG A 1 238 ? 75.734 -2.119 -123.035 1.00 85.75 238 ARG A O 1
ATOM 1909 N N . LEU A 1 239 ? 75.210 -2.111 -120.848 1.00 84.38 239 LEU A N 1
ATOM 1910 C CA . LEU A 1 239 ? 76.375 -1.362 -120.394 1.00 84.38 239 LEU A CA 1
ATOM 1911 C C . LEU A 1 239 ? 77.663 -2.178 -120.563 1.00 84.38 239 LEU A C 1
ATOM 1913 O O . LEU A 1 239 ? 78.675 -1.619 -120.973 1.00 84.38 239 LEU A O 1
ATOM 1917 N N . GLU A 1 240 ? 77.623 -3.495 -120.343 1.00 86.25 240 GLU A N 1
ATOM 1918 C CA . GLU A 1 240 ? 78.728 -4.410 -120.671 1.00 86.25 240 GLU A CA 1
ATOM 1919 C C . GLU A 1 240 ? 78.995 -4.489 -122.182 1.00 86.25 240 GLU A C 1
ATOM 1921 O O . GLU A 1 240 ? 80.150 -4.465 -122.619 1.00 86.25 240 GLU A O 1
ATOM 1926 N N . ARG A 1 241 ? 77.942 -4.514 -123.010 1.00 84.44 241 ARG A N 1
ATOM 1927 C CA . ARG A 1 241 ? 78.084 -4.452 -124.475 1.00 84.44 241 ARG A CA 1
ATOM 1928 C C . ARG A 1 241 ? 78.702 -3.141 -124.957 1.00 84.44 241 ARG A C 1
ATOM 1930 O O . ARG A 1 241 ? 79.512 -3.167 -125.877 1.00 84.44 241 ARG A O 1
ATOM 1937 N N . GLU A 1 242 ? 78.343 -2.007 -124.365 1.00 84.88 242 GLU A N 1
ATOM 1938 C CA . GLU A 1 242 ? 78.985 -0.733 -124.711 1.00 84.88 242 GLU A CA 1
ATOM 1939 C C . GLU A 1 242 ? 80.422 -0.664 -124.172 1.00 84.88 242 GLU A C 1
ATOM 1941 O O . GLU A 1 242 ? 81.322 -0.276 -124.908 1.00 84.88 242 GLU A O 1
ATOM 1946 N N . ARG A 1 243 ? 80.683 -1.135 -122.944 1.00 82.88 243 ARG A N 1
ATOM 1947 C CA . ARG A 1 243 ? 82.031 -1.148 -122.350 1.00 82.88 243 ARG A CA 1
ATOM 1948 C C . ARG A 1 243 ? 83.005 -2.031 -123.138 1.00 82.88 243 ARG A C 1
ATOM 1950 O O . ARG A 1 243 ? 84.143 -1.636 -123.354 1.00 82.88 243 ARG A O 1
ATOM 1957 N N . SER A 1 244 ? 82.557 -3.189 -123.626 1.00 82.50 244 SER A N 1
ATOM 1958 C CA . SER A 1 244 ? 83.372 -4.049 -124.501 1.00 82.50 244 SER A CA 1
ATOM 1959 C C . SER A 1 244 ? 83.682 -3.395 -125.853 1.00 82.50 244 SER A C 1
ATOM 1961 O O . SER A 1 244 ? 84.805 -3.518 -126.341 1.00 82.50 244 SER A O 1
ATOM 1963 N N . ARG A 1 245 ? 82.745 -2.630 -126.437 1.00 82.12 245 ARG A N 1
ATOM 1964 C CA . ARG A 1 245 ? 83.042 -1.798 -127.619 1.00 82.12 245 ARG A CA 1
ATOM 1965 C C . ARG A 1 245 ? 84.030 -0.681 -127.299 1.00 82.12 245 ARG A C 1
ATOM 1967 O O . ARG A 1 245 ? 84.921 -0.428 -128.103 1.00 82.12 245 ARG A O 1
ATOM 1974 N N . GLU A 1 246 ? 83.886 -0.010 -126.156 1.00 79.88 246 GLU A N 1
ATOM 1975 C CA . GLU A 1 246 ? 84.832 1.021 -125.716 1.00 79.88 246 GLU A CA 1
ATOM 1976 C C . GLU A 1 246 ? 86.238 0.444 -125.519 1.00 79.88 246 GLU A C 1
ATOM 1978 O O . GLU A 1 246 ? 87.204 1.054 -125.969 1.00 79.88 246 GLU A O 1
ATOM 1983 N N . GLU A 1 247 ? 86.369 -0.740 -124.915 1.00 82.19 247 GLU A N 1
ATOM 1984 C CA . GLU A 1 247 ? 87.648 -1.448 -124.782 1.00 82.19 247 GLU A CA 1
ATOM 1985 C C . GLU A 1 247 ? 88.251 -1.803 -126.145 1.00 82.19 247 GLU A C 1
ATOM 1987 O O . GLU A 1 247 ? 89.444 -1.577 -126.360 1.00 82.19 247 GLU A O 1
ATOM 1992 N N . GLU A 1 248 ? 87.441 -2.286 -127.093 1.00 81.62 248 GLU A N 1
ATOM 1993 C CA . GLU A 1 248 ? 87.892 -2.568 -128.459 1.00 81.62 248 GLU A CA 1
ATOM 1994 C C . GLU A 1 248 ? 88.400 -1.295 -129.157 1.00 81.62 248 GLU A C 1
ATOM 1996 O O . GLU A 1 248 ? 89.481 -1.288 -129.752 1.00 81.62 248 GLU A O 1
ATOM 2001 N N . VAL A 1 249 ? 87.657 -0.189 -129.051 1.00 81.12 249 VAL A N 1
ATOM 2002 C CA . VAL A 1 249 ? 88.053 1.112 -129.612 1.00 81.12 249 VAL A CA 1
ATOM 2003 C C . VAL A 1 249 ? 89.309 1.646 -128.923 1.00 81.12 249 VAL A C 1
ATOM 2005 O O . VAL A 1 249 ? 90.220 2.124 -129.597 1.00 81.12 249 VAL A O 1
ATOM 2008 N N . SER A 1 250 ? 89.405 1.528 -127.601 1.00 81.62 250 SER A N 1
ATOM 2009 C CA . SER A 1 250 ? 90.562 1.980 -126.826 1.00 81.62 250 SER A CA 1
ATOM 2010 C C . SER A 1 250 ? 91.820 1.182 -127.190 1.00 81.62 250 SER A C 1
ATOM 2012 O O . SER A 1 250 ? 92.882 1.763 -127.416 1.00 81.62 250 SER A O 1
ATOM 2014 N N . ALA A 1 251 ? 91.700 -0.137 -127.383 1.00 79.44 251 ALA A N 1
ATOM 2015 C CA . ALA A 1 251 ? 92.786 -0.976 -127.888 1.00 79.44 251 ALA A CA 1
ATOM 2016 C C . ALA A 1 251 ? 93.239 -0.554 -129.298 1.00 79.44 251 ALA A C 1
ATOM 2018 O O . ALA A 1 251 ? 94.444 -0.493 -129.559 1.00 79.44 251 ALA A O 1
ATOM 2019 N N . ARG A 1 252 ? 92.300 -0.202 -130.190 1.00 80.19 252 ARG A N 1
ATOM 2020 C CA . ARG A 1 252 ? 92.623 0.356 -131.517 1.00 80.19 252 ARG A CA 1
ATOM 2021 C C . ARG A 1 252 ? 93.358 1.693 -131.409 1.00 80.19 252 ARG A C 1
ATOM 2023 O O . ARG A 1 252 ? 94.335 1.893 -132.123 1.00 80.19 252 ARG A O 1
ATOM 2030 N N . ILE A 1 253 ? 92.945 2.582 -130.500 1.00 78.69 253 ILE A N 1
ATOM 2031 C CA . ILE A 1 253 ? 93.633 3.862 -130.261 1.00 78.69 253 ILE A CA 1
ATOM 2032 C C . ILE A 1 253 ? 95.062 3.623 -129.772 1.00 78.69 253 ILE A C 1
ATOM 2034 O O . ILE A 1 253 ? 95.979 4.231 -130.307 1.00 78.69 253 ILE A O 1
ATOM 2038 N N . VAL A 1 254 ? 95.284 2.700 -128.830 1.00 80.25 254 VAL A N 1
ATOM 2039 C CA . VAL A 1 254 ? 96.639 2.364 -128.352 1.00 80.25 254 VAL A CA 1
ATOM 2040 C C . VAL A 1 254 ? 97.516 1.816 -129.482 1.00 80.25 254 VAL A C 1
ATOM 2042 O O . VAL A 1 254 ? 98.693 2.166 -129.567 1.00 80.25 254 VAL A O 1
ATOM 2045 N N . GLN A 1 255 ? 96.964 0.986 -130.373 1.00 78.06 255 GLN A N 1
ATOM 2046 C CA . GLN A 1 255 ? 97.688 0.517 -131.560 1.00 78.06 255 GLN A CA 1
ATOM 2047 C C . GLN A 1 255 ? 98.026 1.668 -132.518 1.00 78.06 255 GLN A C 1
ATOM 2049 O O . GLN A 1 255 ? 99.155 1.732 -133.012 1.00 78.06 255 GLN A O 1
ATOM 2054 N N . LEU A 1 256 ? 97.088 2.595 -132.747 1.00 70.81 256 LEU A N 1
ATOM 2055 C CA . LEU A 1 256 ? 97.339 3.804 -133.534 1.00 70.81 256 LEU A CA 1
ATOM 2056 C C . LEU A 1 256 ? 98.409 4.692 -132.887 1.00 70.81 256 LEU A C 1
ATOM 2058 O O . LEU A 1 256 ? 99.334 5.108 -133.579 1.00 70.81 256 LEU A O 1
ATOM 2062 N N . ASP A 1 257 ? 98.340 4.943 -131.581 1.00 73.88 257 ASP A N 1
ATOM 2063 C CA . ASP A 1 257 ? 99.322 5.753 -130.852 1.00 73.88 257 ASP A CA 1
ATOM 2064 C C . ASP A 1 257 ? 100.709 5.106 -130.872 1.00 73.88 257 ASP A C 1
ATOM 2066 O O . ASP A 1 257 ? 101.711 5.794 -131.066 1.00 73.88 257 ASP A O 1
ATOM 2070 N N . ALA A 1 258 ? 100.798 3.777 -130.744 1.00 73.75 258 ALA A N 1
ATOM 2071 C CA . ALA A 1 258 ? 102.058 3.055 -130.902 1.00 73.75 258 ALA A CA 1
ATOM 2072 C C . ALA A 1 258 ? 102.625 3.214 -132.323 1.00 73.75 258 ALA A C 1
ATOM 2074 O O . ALA A 1 258 ? 103.827 3.444 -132.482 1.00 73.75 258 ALA A O 1
ATOM 2075 N N . ALA A 1 259 ? 101.775 3.160 -133.354 1.00 66.19 259 ALA A N 1
ATOM 2076 C CA . ALA A 1 259 ? 102.187 3.429 -134.729 1.00 66.19 259 ALA A CA 1
ATOM 2077 C C . ALA A 1 259 ? 102.665 4.883 -134.902 1.00 66.19 259 ALA A C 1
ATOM 2079 O O . ALA A 1 259 ? 103.733 5.106 -135.474 1.00 66.19 259 ALA A O 1
ATOM 2080 N N . VAL A 1 260 ? 101.942 5.866 -134.356 1.00 65.69 260 VAL A N 1
ATOM 2081 C CA . VAL A 1 260 ? 102.316 7.292 -134.398 1.00 65.69 260 VAL A CA 1
ATOM 2082 C C . VAL A 1 260 ? 103.626 7.548 -133.649 1.00 65.69 260 VAL A C 1
ATOM 2084 O O . VAL A 1 260 ? 104.478 8.278 -134.149 1.00 65.69 260 VAL A O 1
ATOM 2087 N N . LYS A 1 261 ? 103.858 6.897 -132.505 1.00 66.38 261 LYS A N 1
ATOM 2088 C CA . LYS A 1 261 ? 105.101 7.032 -131.732 1.00 66.38 261 LYS A CA 1
ATOM 2089 C C . LYS A 1 261 ? 106.316 6.471 -132.477 1.00 66.38 261 LYS A C 1
ATOM 2091 O O . LYS A 1 261 ? 107.369 7.098 -132.473 1.00 66.38 261 LYS A O 1
ATOM 2096 N N . VAL A 1 262 ? 106.156 5.368 -133.218 1.00 62.53 262 VAL A N 1
ATOM 2097 C CA . VAL A 1 262 ? 107.192 4.869 -134.148 1.00 62.53 262 VAL A CA 1
ATOM 2098 C C . VAL A 1 262 ? 107.486 5.882 -135.264 1.00 62.53 262 VAL A C 1
ATOM 2100 O O . VAL A 1 262 ? 108.636 6.004 -135.691 1.00 62.53 262 VAL A O 1
ATOM 2103 N N . TYR A 1 263 ? 106.479 6.629 -135.728 1.00 60.09 263 TYR A N 1
ATOM 2104 C CA . TYR A 1 263 ? 106.683 7.744 -136.660 1.00 60.09 263 TYR A CA 1
ATOM 2105 C C . TYR A 1 263 ? 107.368 8.956 -136.001 1.00 60.09 263 TYR A C 1
ATOM 2107 O O . TYR A 1 263 ? 108.126 9.645 -136.676 1.00 60.09 263 TYR A O 1
ATOM 2115 N N . GLN A 1 264 ? 107.152 9.202 -134.706 1.00 60.31 264 GLN A N 1
ATOM 2116 C CA . GLN A 1 264 ? 107.710 10.347 -133.976 1.00 60.31 264 GLN A CA 1
ATOM 2117 C C . GLN A 1 264 ? 109.172 10.133 -133.534 1.00 60.31 264 GLN A C 1
ATOM 2119 O O . GLN A 1 264 ? 109.968 11.068 -133.603 1.00 60.31 264 GLN A O 1
ATOM 2124 N N . ASP A 1 265 ? 109.550 8.901 -133.166 1.00 57.44 265 ASP A N 1
ATOM 2125 C CA . ASP A 1 265 ? 110.936 8.527 -132.824 1.00 57.44 265 ASP A CA 1
ATOM 2126 C C . ASP A 1 265 ? 111.838 8.390 -134.068 1.00 57.44 265 ASP A C 1
ATOM 2128 O O . ASP A 1 265 ? 113.064 8.486 -133.980 1.00 57.44 265 ASP A O 1
ATOM 2132 N N . LYS A 1 266 ? 111.246 8.260 -135.263 1.00 53.97 266 LYS A N 1
ATOM 2133 C CA . LYS A 1 266 ? 111.929 8.520 -136.538 1.00 53.97 266 LYS A CA 1
ATOM 2134 C C . LYS A 1 266 ? 111.900 10.017 -136.844 1.00 53.97 266 LYS A C 1
ATOM 2136 O O . LYS A 1 266 ? 111.252 10.445 -137.792 1.00 53.97 266 LYS A O 1
ATOM 2141 N N . GLY A 1 267 ? 112.596 10.817 -136.040 1.00 41.91 267 GLY A N 1
ATOM 2142 C CA . GLY A 1 267 ? 112.741 12.251 -136.290 1.00 41.91 267 GLY A CA 1
ATOM 2143 C C . GLY A 1 267 ? 113.459 12.532 -137.617 1.00 41.91 267 GLY A C 1
ATOM 2144 O O . GLY A 1 267 ? 114.539 11.981 -137.838 1.00 41.91 267 GLY A O 1
ATOM 2145 N N . PRO A 1 268 ? 112.921 13.411 -138.482 1.00 42.16 268 PRO A N 1
ATOM 2146 C CA . PRO A 1 268 ? 113.686 13.892 -139.617 1.00 42.16 268 PRO A CA 1
ATOM 2147 C C . PRO A 1 268 ? 113.611 15.416 -139.724 1.00 42.16 268 PRO A C 1
ATOM 2149 O O . PRO A 1 268 ? 112.594 16.011 -140.085 1.00 42.16 268 PRO A O 1
ATOM 2152 N N . GLY A 1 269 ? 114.762 16.053 -139.518 1.00 36.59 269 GLY A N 1
ATOM 2153 C CA . GLY A 1 269 ? 115.125 17.107 -140.447 1.00 36.59 269 GLY A CA 1
ATOM 2154 C C . GLY A 1 269 ? 115.213 16.506 -141.852 1.00 36.59 269 GLY A C 1
ATOM 2155 O O . GLY A 1 269 ? 115.758 15.421 -142.026 1.00 36.59 269 GLY A O 1
ATOM 2156 N N . GLY A 1 270 ? 114.691 17.231 -142.839 1.00 35.84 270 GLY A N 1
ATOM 2157 C CA . GLY A 1 270 ? 114.989 16.991 -144.249 1.00 35.84 270 GLY A CA 1
ATOM 2158 C C . GLY A 1 270 ? 114.008 16.082 -144.986 1.00 35.84 270 GLY A C 1
ATOM 2159 O O . GLY A 1 270 ? 114.198 14.880 -145.070 1.00 35.84 270 GLY A O 1
ATOM 2160 N N . PHE A 1 271 ? 112.985 16.711 -145.564 1.00 39.94 271 PHE A N 1
ATOM 2161 C CA . PHE A 1 271 ? 112.727 16.714 -147.010 1.00 39.94 271 PHE A CA 1
ATOM 2162 C C . PHE A 1 271 ? 113.040 15.409 -147.785 1.00 39.94 271 PHE A C 1
ATOM 2164 O O . PHE A 1 271 ? 114.205 15.091 -148.001 1.00 39.94 271 PHE A O 1
ATOM 2171 N N . LEU A 1 272 ? 111.967 14.795 -148.324 1.00 44.19 272 LEU A N 1
ATOM 2172 C CA . LEU A 1 272 ? 111.867 13.699 -149.320 1.00 44.19 272 LEU A CA 1
ATOM 2173 C C . LEU A 1 272 ? 111.579 12.291 -148.760 1.00 44.19 272 LEU A C 1
ATOM 2175 O O . LEU A 1 272 ? 112.504 11.556 -148.448 1.00 44.19 272 LEU A O 1
ATOM 2179 N N . GLN A 1 273 ? 110.301 11.876 -148.752 1.00 41.09 273 GLN A N 1
ATOM 2180 C CA . GLN A 1 273 ? 109.775 10.782 -149.604 1.00 41.09 273 GLN A CA 1
ATOM 2181 C C . GLN A 1 273 ? 108.336 10.357 -149.242 1.00 41.09 273 GLN A C 1
ATOM 2183 O O . GLN A 1 273 ? 107.935 10.291 -148.083 1.00 41.09 273 GLN A O 1
ATOM 2188 N N . GLU A 1 274 ? 107.563 10.072 -150.290 1.00 48.50 274 GLU A N 1
ATOM 2189 C CA . GLU A 1 274 ? 106.111 9.855 -150.373 1.00 48.50 274 GLU A CA 1
ATOM 2190 C C . GLU A 1 274 ? 105.581 8.523 -149.782 1.00 48.50 274 GLU A C 1
ATOM 2192 O O . GLU A 1 274 ? 104.560 8.015 -150.238 1.00 48.50 274 GLU A O 1
ATOM 2197 N N . ASP A 1 275 ? 106.191 7.959 -148.733 1.00 53.75 275 ASP A N 1
ATOM 2198 C CA . ASP A 1 275 ? 105.832 6.609 -148.233 1.00 53.75 275 ASP A CA 1
ATOM 2199 C C . ASP A 1 275 ? 105.104 6.560 -146.869 1.00 53.75 275 ASP A C 1
ATOM 2201 O O . ASP A 1 275 ? 104.798 5.486 -146.346 1.00 53.75 275 ASP A O 1
ATOM 2205 N N . GLY A 1 276 ? 104.739 7.709 -146.287 1.00 52.41 276 GLY A N 1
ATOM 2206 C CA . GLY A 1 276 ? 103.953 7.769 -145.039 1.00 52.41 276 GLY A CA 1
ATOM 2207 C C . GLY A 1 276 ? 102.436 7.603 -145.224 1.00 52.41 276 GLY A C 1
ATOM 2208 O O . GLY A 1 276 ? 101.763 6.995 -144.393 1.00 52.41 276 GLY A O 1
ATOM 2209 N N . LEU A 1 277 ? 101.890 8.099 -146.339 1.00 52.06 277 LEU A N 1
ATOM 2210 C CA . LEU A 1 277 ? 100.440 8.184 -146.574 1.00 52.06 277 LEU A CA 1
ATOM 2211 C C . LEU A 1 277 ? 99.793 6.851 -146.984 1.00 52.06 277 LEU A C 1
ATOM 2213 O O . LEU A 1 277 ? 98.608 6.649 -146.731 1.00 52.06 277 LEU A O 1
ATOM 2217 N N . LYS A 1 278 ? 100.554 5.904 -147.548 1.00 55.97 278 LYS A N 1
ATOM 2218 C CA . LYS A 1 278 ? 100.023 4.575 -147.904 1.00 55.97 278 LYS A CA 1
ATOM 2219 C C . LYS A 1 278 ? 99.878 3.627 -146.711 1.00 55.97 278 LYS A C 1
ATOM 2221 O O . LYS A 1 278 ? 99.004 2.770 -146.747 1.00 55.97 278 LYS A O 1
ATOM 2226 N N . LYS A 1 279 ? 100.665 3.799 -145.643 1.00 56.00 279 LYS A N 1
ATOM 2227 C CA . LYS A 1 279 ? 100.623 2.910 -144.465 1.00 56.00 279 LYS A CA 1
ATOM 2228 C C . LYS A 1 279 ? 99.584 3.327 -143.417 1.00 56.00 279 LYS A C 1
ATOM 2230 O O . LYS A 1 279 ? 99.037 2.474 -142.730 1.00 56.00 279 LYS A O 1
ATOM 2235 N N . ALA A 1 280 ? 99.233 4.614 -143.365 1.00 52.66 280 ALA A N 1
ATOM 2236 C CA . ALA A 1 280 ? 98.112 5.112 -142.561 1.00 52.66 280 ALA A CA 1
ATOM 2237 C C . ALA A 1 280 ? 96.740 4.612 -143.068 1.00 52.66 280 ALA A C 1
ATOM 2239 O O . ALA A 1 280 ? 95.810 4.469 -142.282 1.00 52.66 280 ALA A O 1
ATOM 2240 N N . ALA A 1 281 ? 96.623 4.289 -144.361 1.00 55.69 281 ALA A N 1
ATOM 2241 C CA . ALA A 1 281 ? 95.398 3.748 -144.954 1.00 55.69 281 ALA A CA 1
ATOM 2242 C C . ALA A 1 281 ? 95.185 2.239 -144.690 1.00 55.69 281 ALA A C 1
ATOM 2244 O O . ALA A 1 281 ? 94.066 1.754 -144.837 1.00 55.69 281 ALA A O 1
ATOM 2245 N N . GLU A 1 282 ? 96.219 1.498 -144.277 1.00 58.16 282 GLU A N 1
ATOM 2246 C CA . GLU A 1 282 ? 96.109 0.074 -143.909 1.00 58.16 282 GLU A CA 1
ATOM 2247 C C . GLU A 1 282 ? 95.722 -0.145 -142.436 1.00 58.16 282 GLU A C 1
ATOM 2249 O O . GLU A 1 282 ? 95.182 -1.193 -142.108 1.00 58.16 282 GLU A O 1
ATOM 2254 N N . LEU A 1 283 ? 95.931 0.849 -141.563 1.00 55.91 283 LEU A N 1
ATOM 2255 C CA . LEU A 1 283 ? 95.578 0.801 -140.132 1.00 55.91 283 LEU A CA 1
ATOM 2256 C C . LEU A 1 283 ? 94.169 1.356 -139.817 1.00 55.91 283 LEU A C 1
ATOM 2258 O O . LEU A 1 283 ? 93.789 1.441 -138.653 1.00 55.91 283 LEU A O 1
ATOM 2262 N N . LEU A 1 284 ? 93.402 1.747 -140.843 1.00 54.00 284 LEU A N 1
ATOM 2263 C CA . LEU A 1 284 ? 92.027 2.272 -140.745 1.00 54.00 284 LEU A CA 1
ATOM 2264 C C . LEU A 1 284 ? 90.959 1.309 -141.311 1.00 54.00 284 LEU A C 1
ATOM 2266 O O . LEU A 1 284 ? 89.822 1.716 -141.557 1.00 54.00 284 LEU A O 1
ATOM 2270 N N . LYS A 1 285 ? 91.316 0.035 -141.506 1.00 46.03 285 LYS A N 1
ATOM 2271 C CA . LYS A 1 285 ? 90.380 -1.088 -141.671 1.00 46.03 285 LYS A CA 1
ATOM 2272 C C . LYS A 1 285 ? 90.357 -1.918 -140.397 1.00 46.03 285 LYS A C 1
ATOM 2274 O O . LYS A 1 285 ? 89.253 -2.393 -140.054 1.00 46.03 285 LYS A O 1
#

Sequence (285 aa):
MGISSCFPEYLIMKEVGMNLFSLMIGASALFIAGCAAYFSVRGIALTFGAVSSFTIPIIIMASSLEFGKLIAASFLYRNWRTCHPTLRTYLSLAVVLLIGITSAGIYGYLSQAFEQTLSQVHGYEKEIASLQRQQTDYDRRIAAYQISGKKGSTLREEKQTEERARLESYIAERRKDIEQAELSKSRLADETDQMIVGERQRREEEKERLQDVILERRKDITKIEQEKSEYKSEIDERLERERSREEEVSARIVQLDAAVKVYQDKGPGGFLQEDGLKKAAELLK

Secondary structure (DSSP, 8-state):
--------STTHHHHHHHHHHHHHHHHHHHHHHHHHHHHHHHHHHHHH-SSGGGHHHHHHHHHHHHHHHHHHHHHHHHTTTTS-HHHHHHHHHHHHHHHHHHHHHHHHHHHHHHHHHHHHHHHHHHHHHHHHHHHHHHHHHHHHHHHHHHHHHHHHHHHHHHHHHHHHHHHHHHHHHHHHHHHHHHHHHHHHHHHHHHHHHHHHHHHHHHHHHHHHHHHHHHHHHHHHHHHHHHHHHHHHHHHHHHHHHHHHHHHHHHHHHHHHHS---S-----SHHHHTTTT-

Mean predicted aligned error: 19.76 Å

Radius of gyration: 91.02 Å; Cα contacts (8 Å, |Δi|>4): 74; chains: 1; bounding box: 156×67×244 Å

Solvent-accessible surface area (backbone atoms only — not comparable to full-atom values): 15540 Å² total; per-residue (Å²): 138,83,84,88,84,89,78,89,70,71,61,66,64,53,56,57,53,55,50,51,53,52,47,51,52,52,51,50,52,49,48,53,50,48,52,50,42,51,42,9,28,53,3,44,26,55,71,72,27,88,48,77,87,54,31,64,63,45,35,57,52,41,47,52,52,51,52,48,38,54,51,51,52,52,50,50,65,74,40,63,89,76,54,57,70,69,62,52,51,52,53,52,50,50,43,53,51,49,51,51,51,40,50,53,8,37,49,36,36,51,52,52,54,50,52,52,51,52,52,51,52,54,49,52,52,52,51,52,54,51,53,54,53,50,50,54,53,50,54,52,49,51,53,52,48,52,53,50,50,50,53,53,51,51,56,50,51,52,53,52,50,54,51,48,54,51,52,51,53,50,51,53,52,51,49,51,53,48,53,52,50,52,53,52,52,51,52,52,50,55,52,49,52,53,49,52,53,52,52,50,51,53,51,50,54,50,50,51,55,52,50,52,52,53,52,53,52,49,52,53,50,52,51,54,51,48,54,50,51,52,53,48,52,57,47,51,56,51,49,52,56,50,49,54,50,50,51,54,51,49,53,50,48,52,54,50,49,53,54,50,49,58,56,59,76,58,71,71,86,73,90,88,78,92,69,66,71,68,59,59,64,66,77,75,116

pLDDT: mean 79.97, std 14.73, range [35.84, 93.81]